Protein 3HPE (pdb70)

Foldseek 3Di:
DKWFWDLVFKWKKKWWDALNPDIQMKTQSDKGWIWDADQVVTDTDWIKMKGQLLSICSPDVVVSVVCCDPLFQVCVVPRMKMWTFPDDDDQWGWIWTAGSRDTDIFIKGKDKHDQDADVPPRFTKMKIKIKDKDFSVVNPGRPVDDCSGINRIMMIMIITIITD/DKWAWDLVFKWKKKWWDALNPDIQMWTQSAKGWTWDFDQPVTDTDWTKMKGFLLSICSPDCVVSVCCCDPLFQVCVVVRMKMWIFDDDDPQKGWTWIAGSRDIDIWIKGKDKNDQDADPPPRFTKIKMKIKGKDQSVVNPGNPVDDCSRINRIMMIMIITIITD

Solvent-accessible surface area: 15791 Å² total; per-residue (Å²): 134,90,8,95,23,35,96,52,36,8,9,18,8,24,30,19,91,31,20,115,68,5,17,19,17,2,4,14,75,52,18,86,36,116,1,22,2,38,16,90,112,80,48,8,103,35,12,67,20,83,23,38,2,142,17,11,33,2,70,40,161,168,52,11,53,62,26,56,51,80,84,11,24,13,35,127,127,64,80,85,1,20,21,67,30,100,114,52,62,145,14,87,0,42,2,58,21,38,15,34,51,47,77,78,114,23,70,9,96,16,104,16,48,10,76,31,112,12,51,140,78,137,112,74,2,0,0,0,16,2,74,14,124,16,48,10,59,82,3,12,6,2,142,120,42,61,71,32,25,29,4,36,92,17,78,31,4,22,9,6,0,0,24,76,126,91,9,88,24,39,91,48,32,11,11,16,5,22,30,19,92,26,20,114,71,2,22,18,18,3,4,17,72,44,23,86,33,138,5,30,3,38,25,96,121,77,46,8,98,52,13,62,22,92,25,29,3,136,20,11,30,3,84,25,155,183,48,15,62,67,26,61,62,74,76,13,25,15,32,140,128,68,82,85,1,19,19,72,30,94,114,60,74,150,21,72,0,46,3,61,23,43,15,39,50,42,70,82,110,14,70,8,94,16,100,12,44,12,78,32,113,8,42,138,84,136,106,76,2,1,0,0,10,0,76,18,115,12,46,11,66,82,2,18,7,1,151,117,42,62,77,33,23,30,3,19,107,16,80,29,8,22,9,8,0,0,29,74

Structure (mmCIF, N/CA/C/O backbone):
data_3HPE
#
_entry.id   3HPE
#
_cell.length_a   30.936
_cell.length_b   61.312
_cell.length_c   88.316
_cell.angle_alpha   90.00
_cell.angle_beta   92.88
_cell.angle_gamma   90.00
#
_symmetry.space_group_name_H-M   'P 1 21 1'
#
loop_
_entity.id
_entity.type
_entity.pdbx_description
1 polymer 'Conserved hypothetical secreted protein'
2 non-polymer (13Z)-docos-13-enamide
3 water water
#
loop_
_atom_site.group_PDB
_atom_site.id
_atom_site.type_symbol
_atom_site.label_atom_id
_atom_site.label_alt_id
_atom_site.label_comp_id
_atom_site.label_asym_id
_atom_site.label_entity_id
_atom_site.label_seq_id
_atom_site.pdbx_PDB_ins_code
_atom_site.Cartn_x
_atom_site.Cartn_y
_atom_site.Cartn_z
_atom_site.occupancy
_atom_site.B_iso_or_equiv
_atom_site.auth_seq_id
_atom_site.auth_comp_id
_atom_site.auth_asym_id
_atom_site.auth_atom_id
_atom_site.pdbx_PDB_model_num
ATOM 1 N N . LYS A 1 1 ? 3.553 -29.147 27.280 1.00 5.87 18 LYS A N 1
ATOM 2 C CA . LYS A 1 1 ? 3.433 -28.551 28.661 1.00 6.69 18 LYS A CA 1
ATOM 3 C C . LYS A 1 1 ? 4.441 -29.245 29.576 1.00 6.33 18 LYS A C 1
ATOM 4 O O . LYS A 1 1 ? 4.375 -30.466 29.665 1.00 7.23 18 LYS A O 1
ATOM 10 N N . PRO A 1 2 ? 5.391 -28.510 30.237 1.00 5.01 19 PRO A N 1
ATOM 11 C CA . PRO A 1 2 ? 5.823 -27.129 30.533 1.00 4.00 19 PRO A CA 1
ATOM 12 C C . PRO A 1 2 ? 6.861 -26.484 29.562 1.00 3.51 19 PRO A C 1
ATOM 13 O O . PRO A 1 2 ? 7.482 -27.184 28.747 1.00 2.00 19 PRO A O 1
ATOM 17 N N . TYR A 1 3 ? 7.062 -25.171 29.722 1.00 2.09 20 TYR A N 1
ATOM 18 C CA . TYR A 1 3 ? 7.844 -24.340 28.816 1.00 2.68 20 TYR A CA 1
ATOM 19 C C . TYR A 1 3 ? 8.864 -23.463 29.510 1.00 3.94 20 TYR A C 1
ATOM 20 O O . TYR A 1 3 ? 8.607 -22.929 30.585 1.00 6.34 20 TYR A O 1
ATOM 29 N N . THR A 1 4 ? 9.991 -23.232 28.861 1.00 3.58 21 THR A N 1
ATOM 30 C CA . THR A 1 4 ? 11.014 -22.363 29.436 1.00 3.72 21 THR A CA 1
ATOM 31 C C . THR A 1 4 ? 11.214 -21.135 28.552 1.00 2.31 21 THR A C 1
ATOM 32 O O . THR A 1 4 ? 11.385 -21.243 27.331 1.00 2.00 21 THR A O 1
ATOM 36 N N . ILE A 1 5 ? 11.190 -19.980 29.199 1.00 2.10 22 ILE A N 1
ATOM 37 C CA . ILE A 1 5 ? 11.200 -18.695 28.531 1.00 2.32 22 ILE A CA 1
ATOM 38 C C . ILE A 1 5 ? 12.611 -18.494 27.918 1.00 2.96 22 ILE A C 1
ATOM 39 O O . ILE A 1 5 ? 13.598 -18.597 28.619 1.00 2.46 22 ILE A O 1
ATOM 44 N N . ASP A 1 6 ? 12.702 -18.286 26.611 1.00 2.44 23 ASP A N 1
ATOM 45 C CA . ASP A 1 6 ? 13.989 -17.872 25.989 1.00 3.39 23 ASP A CA 1
ATOM 46 C C . ASP A 1 6 ? 14.265 -16.378 26.310 1.00 3.28 23 ASP A C 1
ATOM 47 O O . ASP A 1 6 ? 13.546 -15.487 25.826 1.00 4.08 23 ASP A O 1
ATOM 52 N N . LYS A 1 7 ? 15.253 -16.092 27.142 1.00 3.64 24 LYS A N 1
ATOM 53 C CA . LYS A 1 7 ? 15.451 -14.709 27.607 1.00 5.37 24 LYS A CA 1
ATOM 54 C C . LYS A 1 7 ? 16.053 -13.764 26.554 1.00 5.27 24 LYS A C 1
ATOM 55 O O . LYS A 1 7 ? 15.932 -12.563 26.680 1.00 7.54 24 LYS A O 1
ATOM 61 N N . ALA A 1 8 ? 16.659 -14.288 25.512 1.00 3.88 25 ALA A N 1
ATOM 62 C CA . ALA A 1 8 ? 17.250 -13.404 24.518 1.00 3.58 25 ALA A CA 1
ATOM 63 C C . ALA A 1 8 ? 16.159 -12.850 23.586 1.00 2.66 25 ALA A C 1
ATOM 64 O O . ALA A 1 8 ? 16.354 -11.851 22.896 1.00 2.42 25 ALA A O 1
ATOM 66 N N . ASN A 1 9 ? 15.002 -13.493 23.600 1.00 2.00 26 ASN A N 1
ATOM 67 C CA . ASN A 1 9 ? 13.954 -13.137 22.692 1.00 2.02 26 ASN A CA 1
ATOM 68 C C . ASN A 1 9 ? 12.656 -12.783 23.399 1.00 2.32 26 ASN A C 1
ATOM 69 O O . ASN A 1 9 ? 11.639 -12.665 22.755 1.00 3.77 26 ASN A O 1
ATOM 74 N N . SER A 1 10 ? 12.710 -12.614 24.717 1.00 2.00 27 SER A N 1
ATOM 75 C CA . SER A 1 10 ? 11.526 -12.353 25.530 1.00 2.00 27 SER A CA 1
ATOM 76 C C . SER A 1 10 ? 11.622 -11.030 26.263 1.00 2.00 27 SER A C 1
ATOM 77 O O . SER A 1 10 ? 12.725 -10.612 26.634 1.00 2.00 27 SER A O 1
ATOM 80 N N . SER A 1 11 ? 10.487 -10.347 26.461 1.00 2.00 28 SER A N 1
ATOM 81 C CA . SER A 1 11 ? 10.568 -9.003 27.034 1.00 2.00 28 SER A CA 1
ATOM 82 C C . SER A 1 11 ? 9.410 -8.562 27.918 1.00 2.00 28 SER A C 1
ATOM 83 O O . SER A 1 11 ? 8.303 -9.030 27.743 1.00 2.00 28 SER A O 1
ATOM 86 N N . VAL A 1 12 ? 9.691 -7.689 28.884 1.00 2.00 29 VAL A N 1
ATOM 87 C CA . VAL A 1 12 ? 8.695 -7.170 29.851 1.00 2.00 29 VAL A CA 1
ATOM 88 C C . VAL A 1 12 ? 8.754 -5.647 29.747 1.00 2.00 29 VAL A C 1
ATOM 89 O O . VAL A 1 12 ? 9.753 -5.037 30.150 1.00 2.00 29 VAL A O 1
ATOM 93 N N . TRP A 1 13 ? 7.715 -5.035 29.160 1.00 2.00 30 TRP A N 1
ATOM 94 C CA . TRP A 1 13 ? 7.710 -3.616 28.884 1.00 2.00 30 TRP A CA 1
ATOM 95 C C . TRP A 1 13 ? 6.666 -2.899 29.713 1.00 2.00 30 TRP A C 1
ATOM 96 O O . TRP A 1 13 ? 5.616 -3.470 30.041 1.00 2.00 30 TRP A O 1
ATOM 107 N N . PHE A 1 14 ? 6.916 -1.620 29.959 1.00 2.00 31 PHE A N 1
ATOM 108 C CA . PHE A 1 14 ? 5.885 -0.703 30.409 1.00 2.00 31 PHE A CA 1
ATOM 109 C C . PHE A 1 14 ? 5.886 0.518 29.540 1.00 2.00 31 PHE A C 1
ATOM 110 O O . PHE A 1 14 ? 6.895 0.867 28.910 1.00 2.00 31 PHE A O 1
ATOM 118 N N . GLU A 1 15 ? 4.754 1.208 29.549 1.00 2.00 32 GLU A N 1
ATOM 119 C CA . GLU A 1 15 ? 4.670 2.523 28.909 1.00 2.23 32 GLU A CA 1
ATOM 120 C C . GLU A 1 15 ? 3.846 3.474 29.769 1.00 2.00 32 GLU A C 1
ATOM 121 O O . GLU A 1 15 ? 2.741 3.117 30.215 1.00 2.00 32 GLU A O 1
ATOM 127 N N . VAL A 1 16 ? 4.379 4.670 30.011 1.00 2.00 33 VAL A N 1
ATOM 128 C CA . VAL A 1 16 ? 3.678 5.626 30.841 1.00 2.00 33 VAL A CA 1
ATOM 129 C C . VAL A 1 16 ? 3.721 7.045 30.254 1.00 2.00 33 VAL A C 1
ATOM 130 O O . VAL A 1 16 ? 4.726 7.441 29.665 1.00 2.00 33 VAL A O 1
ATOM 134 N N . LYS A 1 17 ? 2.620 7.788 30.358 1.00 2.00 34 LYS A N 1
ATOM 135 C CA . LYS A 1 17 ? 2.639 9.159 29.841 1.00 2.00 34 LYS A CA 1
ATOM 136 C C . LYS A 1 17 ? 3.642 10.043 30.569 1.00 2.00 34 LYS A C 1
ATOM 137 O O . LYS A 1 17 ? 3.687 10.072 31.809 1.00 2.00 34 LYS A O 1
ATOM 143 N N . HIS A 1 18 ? 4.425 10.785 29.779 1.00 2.00 35 HIS A N 1
ATOM 144 C CA . HIS A 1 18 ? 5.290 11.818 30.340 1.00 2.00 35 HIS A CA 1
ATOM 145 C C . HIS A 1 18 ? 4.761 13.162 29.817 1.00 2.00 35 HIS A C 1
ATOM 146 O O . HIS A 1 18 ? 4.635 13.367 28.598 1.00 2.00 35 HIS A O 1
ATOM 153 N N . PHE A 1 19 ? 4.400 14.029 30.762 1.00 2.00 36 PHE A N 1
ATOM 154 C CA . PHE A 1 19 ? 3.803 15.352 30.512 1.00 2.00 36 PHE A CA 1
ATOM 155 C C . PHE A 1 19 ? 2.541 15.224 29.697 1.00 2.00 36 PHE A C 1
ATOM 156 O O . PHE A 1 19 ? 2.304 16.037 28.824 1.00 2.00 36 PHE A O 1
ATOM 164 N N . LYS A 1 20 ? 1.763 14.170 29.985 1.00 2.01 37 LYS A N 1
ATOM 165 C CA . LYS A 1 20 ? 0.444 13.868 29.374 1.00 2.23 37 LYS A CA 1
ATOM 166 C C . LYS A 1 20 ? 0.503 13.302 27.983 1.00 2.89 37 LYS A C 1
ATOM 167 O O . LYS A 1 20 ? -0.342 12.497 27.639 1.00 4.15 37 LYS A O 1
ATOM 173 N N . PHE A 1 21 ? 1.479 13.712 27.165 1.00 3.88 38 PHE A N 1
ATOM 174 C CA . PHE A 1 21 ? 1.377 13.434 25.726 1.00 4.48 38 PHE A CA 1
ATOM 175 C C . PHE A 1 21 ? 2.487 12.560 25.114 1.00 5.36 38 PHE A C 1
ATOM 176 O O . PHE A 1 21 ? 2.283 11.947 24.063 1.00 5.56 38 PHE A O 1
ATOM 184 N N . ASN A 1 22 ? 3.650 12.509 25.765 1.00 5.80 39 ASN A N 1
ATOM 185 C CA . ASN A 1 22 ? 4.717 11.643 25.315 1.00 6.18 39 ASN A CA 1
ATOM 186 C C . ASN A 1 22 ? 4.730 10.332 26.088 1.00 6.16 39 ASN A C 1
ATOM 187 O O . ASN A 1 22 ? 4.533 10.321 27.299 1.00 7.04 39 ASN A O 1
ATOM 192 N N . GLU A 1 23 ? 4.898 9.223 25.371 1.00 6.11 40 GLU A N 1
ATOM 193 C CA . GLU A 1 23 ? 4.868 7.902 25.993 1.00 6.89 40 GLU A CA 1
ATOM 194 C C . GLU A 1 23 ? 6.294 7.524 26.267 1.00 5.86 40 GLU A C 1
ATOM 195 O O . GLU A 1 23 ? 7.098 7.447 25.336 1.00 6.68 40 GLU A O 1
ATOM 201 N N . THR A 1 24 ? 6.604 7.353 27.547 1.00 4.74 41 THR A N 1
ATOM 202 C CA . THR A 1 24 ? 7.908 6.936 27.987 1.00 4.25 41 THR A CA 1
ATOM 203 C C . THR A 1 24 ? 7.876 5.435 28.176 1.00 3.60 41 THR A C 1
ATOM 204 O O . THR A 1 24 ? 7.005 4.916 28.865 1.00 2.86 41 THR A O 1
ATOM 208 N N . ARG A 1 25 ? 8.819 4.738 27.546 1.00 2.99 42 ARG A N 1
ATOM 209 C CA . ARG A 1 25 ? 8.858 3.289 27.588 1.00 3.20 42 ARG A CA 1
ATOM 210 C C . ARG A 1 25 ? 10.072 2.740 28.288 1.00 3.00 42 ARG A C 1
ATOM 211 O O . ARG A 1 25 ? 11.154 3.319 28.249 1.00 3.14 42 ARG A O 1
ATOM 219 N N . GLY A 1 26 ? 9.911 1.595 28.925 1.00 2.93 43 GLY A N 1
ATOM 220 C CA . GLY A 1 26 ? 11.088 0.932 29.457 1.00 3.09 43 GLY A CA 1
ATOM 221 C C . GLY A 1 26 ? 10.891 -0.543 29.609 1.00 2.81 43 GLY A C 1
ATOM 222 O O . GLY A 1 26 ? 9.835 -1.075 29.286 1.00 4.09 43 GLY A O 1
ATOM 223 N N . VAL A 1 27 ? 11.914 -1.217 30.086 1.00 2.98 44 VAL A N 1
ATOM 224 C CA . VAL A 1 27 ? 11.839 -2.641 30.320 1.00 2.55 44 VAL A CA 1
ATOM 225 C C . VAL A 1 27 ? 12.386 -2.943 31.703 1.00 3.56 44 VAL A C 1
ATOM 226 O O . VAL A 1 27 ? 13.047 -2.106 32.359 1.00 2.00 44 VAL A O 1
ATOM 230 N N . PHE A 1 28 ? 12.093 -4.155 32.143 1.00 4.06 45 PHE A N 1
ATOM 231 C CA . PHE A 1 28 ? 12.904 -4.777 33.183 1.00 4.07 45 PHE A CA 1
ATOM 232 C C . PHE A 1 28 ? 13.795 -5.782 32.476 1.00 3.89 45 PHE A C 1
ATOM 233 O O . PHE A 1 28 ? 13.314 -6.722 31.827 1.00 2.94 45 PHE A O 1
ATOM 241 N N . ASP A 1 29 ? 15.101 -5.545 32.550 1.00 3.83 46 ASP A N 1
ATOM 242 C CA . ASP A 1 29 ? 16.055 -6.378 31.836 1.00 4.67 46 ASP A CA 1
ATOM 243 C C . ASP A 1 29 ? 16.127 -7.779 32.466 1.00 3.86 46 ASP A C 1
ATOM 244 O O . ASP A 1 29 ? 16.547 -8.759 31.817 1.00 3.35 46 ASP A O 1
ATOM 249 N N . SER A 1 30 ? 15.761 -7.876 33.732 1.00 2.30 47 SER A N 1
ATOM 250 C CA . SER A 1 30 ? 16.001 -9.137 34.398 1.00 3.82 47 SER A CA 1
ATOM 251 C C . SER A 1 30 ? 14.684 -9.639 35.017 1.00 3.98 47 SER A C 1
ATOM 252 O O . SER A 1 30 ? 14.084 -8.976 35.871 1.00 4.47 47 SER A O 1
ATOM 255 N N . PHE A 1 31 ? 14.163 -10.738 34.461 1.00 3.07 48 PHE A N 1
ATOM 256 C CA . PHE A 1 31 ? 12.912 -11.336 34.917 1.00 3.20 48 PHE A CA 1
ATOM 257 C C . PHE A 1 31 ? 13.013 -12.855 34.775 1.00 3.09 48 PHE A C 1
ATOM 258 O O . PHE A 1 31 ? 13.976 -13.391 34.122 1.00 2.44 48 PHE A O 1
ATOM 266 N N . ASP A 1 32 ? 12.085 -13.550 35.442 1.00 2.00 49 ASP A N 1
ATOM 267 C CA . ASP A 1 32 ? 12.004 -15.021 35.405 1.00 2.00 49 ASP A CA 1
ATOM 268 C C . ASP A 1 32 ? 10.518 -15.392 35.370 1.00 2.44 49 ASP A C 1
ATOM 269 O O . ASP A 1 32 ? 9.681 -14.570 35.783 1.00 2.00 49 ASP A O 1
ATOM 274 N N . GLY A 1 33 ? 10.222 -16.622 34.945 1.00 2.00 50 GLY A N 1
ATOM 275 C CA . GLY A 1 33 ? 8.823 -17.099 34.869 1.00 3.30 50 GLY A CA 1
ATOM 276 C C . GLY A 1 33 ? 8.677 -18.618 34.713 1.00 3.86 50 GLY A C 1
ATOM 277 O O . GLY A 1 33 ? 9.628 -19.347 34.322 1.00 3.60 50 GLY A O 1
ATOM 278 N N . LYS A 1 34 ? 7.459 -19.081 35.003 1.00 4.38 51 LYS A N 1
ATOM 279 C CA . LYS A 1 34 ? 7.053 -20.472 34.816 1.00 4.32 51 LYS A CA 1
ATOM 280 C C . LYS A 1 34 ? 5.824 -20.505 33.903 1.00 4.20 51 LYS A C 1
ATOM 281 O O . LYS A 1 34 ? 4.839 -19.764 34.118 1.00 3.63 51 LYS A O 1
ATOM 287 N N . ILE A 1 35 ? 5.868 -21.359 32.889 1.00 2.36 52 ILE A N 1
ATOM 288 C CA . ILE A 1 35 ? 4.747 -21.507 31.970 1.00 2.00 52 ILE A CA 1
ATOM 289 C C . ILE A 1 35 ? 4.471 -23.012 31.744 1.00 2.00 52 ILE A C 1
ATOM 290 O O . ILE A 1 35 ? 5.406 -23.794 31.482 1.00 2.00 52 ILE A O 1
ATOM 295 N N . ASP A 1 36 ? 3.193 -23.379 31.854 1.00 2.00 53 ASP A N 1
ATOM 296 C CA . ASP A 1 36 ? 2.696 -24.700 31.474 1.00 2.36 53 ASP A CA 1
ATOM 297 C C . ASP A 1 36 ? 1.459 -24.498 30.631 1.00 2.61 53 ASP A C 1
ATOM 298 O O . ASP A 1 36 ? 0.545 -23.782 31.047 1.00 2.60 53 ASP A O 1
ATOM 303 N N . ALA A 1 37 ? 1.429 -25.083 29.439 1.00 2.56 54 ALA A N 1
ATOM 304 C CA . ALA A 1 37 ? 0.336 -24.789 28.529 1.00 2.83 54 ALA A CA 1
ATOM 305 C C . ALA A 1 37 ? 0.139 -25.918 27.569 1.00 3.15 54 ALA A C 1
ATOM 306 O O . ALA A 1 37 ? 1.036 -26.726 27.349 1.00 2.02 54 ALA A O 1
ATOM 308 N N . ASP A 1 38 ? -1.072 -25.986 27.031 1.00 3.77 55 ASP A N 1
ATOM 309 C CA . ASP A 1 38 ? -1.400 -26.952 26.023 1.00 4.70 55 ASP A CA 1
ATOM 310 C C . ASP A 1 38 ? -1.380 -26.166 24.727 1.00 5.27 55 ASP A C 1
ATOM 311 O O . ASP A 1 38 ? -2.289 -25.319 24.507 1.00 4.73 55 ASP A O 1
ATOM 316 N N . PRO A 1 39 ? -0.360 -26.430 23.866 1.00 5.66 56 PRO A N 1
ATOM 317 C CA . PRO A 1 39 ? -0.185 -25.702 22.589 1.00 6.14 56 PRO A CA 1
ATOM 318 C C . PRO A 1 39 ? -1.376 -25.910 21.645 1.00 6.47 56 PRO A C 1
ATOM 319 O O . PRO A 1 39 ? -1.733 -25.019 20.879 1.00 7.10 56 PRO A O 1
ATOM 323 N N . ASN A 1 40 ? -1.963 -27.087 21.677 1.00 6.51 57 ASN A N 1
ATOM 324 C CA . ASN A 1 40 ? -3.221 -27.331 20.991 1.00 7.10 57 ASN A CA 1
ATOM 325 C C . ASN A 1 40 ? -4.309 -26.938 21.975 1.00 6.96 57 ASN A C 1
ATOM 326 O O . ASN A 1 40 ? -4.200 -27.220 23.170 1.00 7.57 57 ASN A O 1
ATOM 331 N N . THR A 1 41 ? -5.353 -26.268 21.516 1.00 6.49 58 THR A N 1
ATOM 332 C CA . THR A 1 41 ? -6.363 -25.689 22.444 1.00 6.42 58 THR A CA 1
ATOM 333 C C . THR A 1 41 ? -5.889 -24.385 23.101 1.00 6.74 58 THR A C 1
ATOM 334 O O . THR A 1 41 ? -6.713 -23.610 23.572 1.00 7.57 58 THR A O 1
ATOM 338 N N . LYS A 1 42 ? -4.579 -24.141 23.138 1.00 6.16 59 LYS A N 1
ATOM 339 C CA . LYS A 1 42 ? -4.029 -22.887 23.681 1.00 6.04 59 LYS A CA 1
ATOM 340 C C . LYS A 1 42 ? -4.454 -22.518 25.135 1.00 5.80 59 LYS A C 1
ATOM 341 O O . LYS A 1 42 ? -4.599 -21.334 25.490 1.00 5.35 59 LYS A O 1
ATOM 347 N N . ALA A 1 43 ? -4.614 -23.525 25.990 1.00 5.15 60 ALA A N 1
ATOM 348 C CA . ALA A 1 43 ? -4.932 -23.242 27.391 1.00 5.35 60 ALA A CA 1
ATOM 349 C C . ALA A 1 43 ? -3.662 -23.069 28.235 1.00 5.34 60 ALA A C 1
ATOM 350 O O . ALA A 1 43 ? -2.740 -23.885 28.162 1.00 4.74 60 ALA A O 1
ATOM 352 N N . LEU A 1 44 ? -3.605 -21.966 28.981 1.00 4.90 61 LEU A N 1
ATOM 353 C CA . LEU A 1 44 ? -2.559 -21.728 29.977 1.00 5.36 61 LEU A CA 1
ATOM 354 C C . LEU A 1 44 ? -2.973 -22.365 31.306 1.00 5.11 61 LEU A C 1
ATOM 355 O O . LEU A 1 44 ? -4.069 -22.083 31.827 1.00 4.15 61 LEU A O 1
ATOM 360 N N . ASN A 1 45 ? -2.089 -23.200 31.847 1.00 4.99 62 ASN A N 1
ATOM 361 C CA . ASN A 1 45 ? -2.313 -23.870 33.119 1.00 5.58 62 ASN A CA 1
ATOM 362 C C . ASN A 1 45 ? -1.529 -23.226 34.252 1.00 4.67 62 ASN A C 1
ATOM 363 O O . ASN A 1 45 ? -2.065 -23.044 35.330 1.00 4.10 62 ASN A O 1
ATOM 368 N N . VAL A 1 46 ? -0.257 -22.921 34.010 1.00 4.00 63 VAL A N 1
ATOM 369 C CA . VAL A 1 46 ? 0.599 -22.225 34.979 1.00 3.14 63 VAL A CA 1
ATOM 370 C C . VAL A 1 46 ? 1.232 -20.989 34.333 1.00 2.95 63 VAL A C 1
ATOM 371 O O . VAL A 1 46 ? 1.754 -21.041 33.199 1.00 2.00 63 VAL A O 1
ATOM 375 N N . PHE A 1 47 ? 1.176 -19.872 35.046 1.00 2.00 64 PHE A N 1
ATOM 376 C CA . PHE A 1 47 ? 1.807 -18.656 34.569 1.00 2.00 64 PHE A CA 1
ATOM 377 C C . PHE A 1 47 ? 2.081 -17.797 35.788 1.00 2.62 64 PHE A C 1
ATOM 378 O O . PHE A 1 47 ? 1.142 -17.267 36.400 1.00 2.00 64 PHE A O 1
ATOM 386 N N . GLU A 1 48 ? 3.372 -17.707 36.138 1.00 2.44 65 GLU A N 1
ATOM 387 C CA . GLU A 1 48 ? 3.880 -16.846 37.232 1.00 3.37 65 GLU A CA 1
ATOM 388 C C . GLU A 1 48 ? 5.169 -16.261 36.776 1.00 3.06 65 GLU A C 1
ATOM 389 O O . GLU A 1 48 ? 5.813 -16.841 35.907 1.00 3.29 65 GLU A O 1
ATOM 395 N N . GLY A 1 49 ? 5.560 -15.142 37.373 1.00 3.14 66 GLY A N 1
ATOM 396 C CA . GLY A 1 49 ? 6.833 -14.527 37.043 1.00 2.00 66 GLY A CA 1
ATOM 397 C C . GLY A 1 49 ? 7.252 -13.540 38.100 1.00 3.02 66 GLY A C 1
ATOM 398 O O . GLY A 1 49 ? 6.456 -13.144 38.968 1.00 2.00 66 GLY A O 1
ATOM 399 N N . LYS A 1 50 ? 8.522 -13.126 37.985 1.00 2.91 67 LYS A N 1
ATOM 400 C CA . LYS A 1 50 ? 9.158 -12.190 38.913 1.00 4.57 67 LYS A CA 1
ATOM 401 C C . LYS A 1 50 ? 9.972 -11.172 38.122 1.00 3.84 67 LYS A C 1
ATOM 402 O O . LYS A 1 50 ? 10.572 -11.522 37.130 1.00 4.21 67 LYS A O 1
ATOM 408 N N . ILE A 1 51 ? 9.961 -9.905 38.504 1.00 3.61 68 ILE A N 1
ATOM 409 C CA . ILE A 1 51 ? 10.915 -8.991 37.881 1.00 3.26 68 ILE A CA 1
ATOM 410 C C . ILE A 1 51 ? 11.886 -8.550 38.931 1.00 2.86 68 ILE A C 1
ATOM 411 O O . ILE A 1 51 ? 11.503 -8.370 40.111 1.00 2.00 68 ILE A O 1
ATOM 416 N N . ASP A 1 52 ? 13.124 -8.313 38.503 1.00 2.27 69 ASP A N 1
ATOM 417 C CA . ASP A 1 52 ? 14.115 -7.726 39.413 1.00 3.52 69 ASP A CA 1
ATOM 418 C C . ASP A 1 52 ? 14.143 -6.238 39.188 1.00 3.00 69 ASP A C 1
ATOM 419 O O . ASP A 1 52 ? 14.536 -5.772 38.130 1.00 2.00 69 ASP A O 1
ATOM 424 N N . ILE A 1 53 ? 13.691 -5.506 40.203 1.00 4.75 70 ILE A N 1
ATOM 425 C CA . ILE A 1 53 ? 13.297 -4.099 40.044 1.00 5.95 70 ILE A CA 1
ATOM 426 C C . ILE A 1 53 ? 14.509 -3.256 39.697 1.00 6.94 70 ILE A C 1
ATOM 427 O O . ILE A 1 53 ? 14.369 -2.228 39.061 1.00 7.55 70 ILE A O 1
ATOM 432 N N . LYS A 1 54 ? 15.695 -3.722 40.105 1.00 7.04 71 LYS A N 1
ATOM 433 C CA . LYS A 1 54 ? 16.939 -2.963 39.940 1.00 6.75 71 LYS A CA 1
ATOM 434 C C . LYS A 1 54 ? 17.367 -2.993 38.483 1.00 6.63 71 LYS A C 1
ATOM 435 O O . LYS A 1 54 ? 18.277 -2.239 38.083 1.00 6.30 71 LYS A O 1
ATOM 441 N N . SER A 1 55 ? 16.700 -3.843 37.690 1.00 5.54 72 SER A N 1
ATOM 442 C CA . SER A 1 55 ? 17.017 -3.984 36.258 1.00 5.19 72 SER A CA 1
ATOM 443 C C . SER A 1 55 ? 16.108 -3.129 35.350 1.00 5.74 72 SER A C 1
ATOM 444 O O . SER A 1 55 ? 16.157 -3.225 34.119 1.00 4.38 72 SER A O 1
ATOM 447 N N . ILE A 1 56 ? 15.247 -2.315 35.971 1.00 6.56 73 ILE A N 1
ATOM 448 C CA . ILE A 1 56 ? 14.430 -1.338 35.246 1.00 7.23 73 ILE A CA 1
ATOM 449 C C . ILE A 1 56 ? 15.294 -0.549 34.200 1.00 8.65 73 ILE A C 1
ATOM 450 O O . ILE A 1 56 ? 16.469 -0.183 34.486 1.00 6.63 73 ILE A O 1
ATOM 455 N N . ASN A 1 57 ? 14.773 -0.321 32.992 1.00 9.10 74 ASN A N 1
ATOM 456 C CA . ASN A 1 57 ? 15.632 0.357 31.975 1.00 10.19 74 ASN A CA 1
ATOM 457 C C . ASN A 1 57 ? 15.266 1.773 31.416 1.00 10.30 74 ASN A C 1
ATOM 458 O O . ASN A 1 57 ? 15.901 2.717 31.767 1.00 12.13 74 ASN A O 1
ATOM 463 N N . THR A 1 58 ? 14.333 2.001 30.531 1.00 10.96 75 THR A N 1
ATOM 464 C CA . THR A 1 58 ? 14.181 3.473 30.190 1.00 10.53 75 THR A CA 1
ATOM 465 C C . THR A 1 58 ? 15.347 4.232 29.463 1.00 10.62 75 THR A C 1
ATOM 466 O O . THR A 1 58 ? 15.129 5.307 28.862 1.00 9.64 75 THR A O 1
ATOM 470 N N . ARG A 1 59 ? 16.575 3.712 29.535 1.00 10.61 76 ARG A N 1
ATOM 471 C CA . ARG A 1 59 ? 17.734 4.280 28.784 1.00 10.15 76 ARG A CA 1
ATOM 472 C C . ARG A 1 59 ? 18.120 5.712 29.180 1.00 10.05 76 ARG A C 1
ATOM 473 O O . ARG A 1 59 ? 18.231 6.613 28.339 1.00 10.11 76 ARG A O 1
ATOM 481 N N . ASN A 1 60 ? 18.361 5.897 30.465 1.00 9.74 77 ASN A N 1
ATOM 482 C CA . ASN A 1 60 ? 18.684 7.188 31.033 1.00 9.44 77 ASN A CA 1
ATOM 483 C C . ASN A 1 60 ? 18.979 6.911 32.478 1.00 9.33 77 ASN A C 1
ATOM 484 O O . ASN A 1 60 ? 18.087 6.501 33.239 1.00 9.47 77 ASN A O 1
ATOM 489 N N . LYS A 1 61 ? 20.238 7.116 32.852 1.00 9.42 78 LYS A N 1
ATOM 490 C CA . LYS A 1 61 ? 20.681 6.842 34.200 1.00 9.44 78 LYS A CA 1
ATOM 491 C C . LYS A 1 61 ? 19.922 7.704 35.217 1.00 10.05 78 LYS A C 1
ATOM 492 O O . LYS A 1 61 ? 19.375 7.162 36.197 1.00 10.42 78 LYS A O 1
ATOM 498 N N . LYS A 1 62 ? 19.850 9.015 34.985 1.00 9.04 79 LYS A N 1
ATOM 499 C CA . LYS A 1 62 ? 19.210 9.89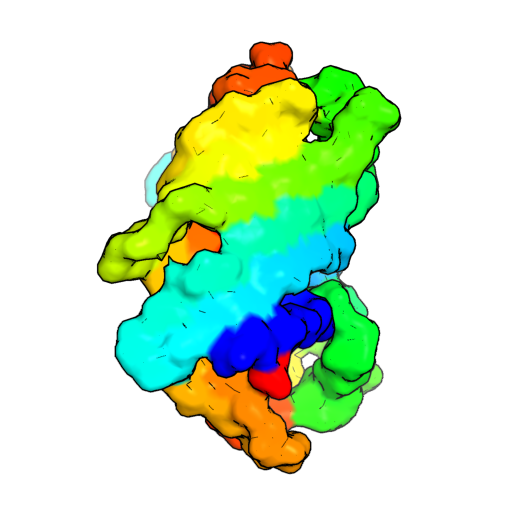2 35.961 1.00 9.75 79 LYS A CA 1
ATOM 500 C C . LYS A 1 62 ? 17.822 9.397 36.327 1.00 9.31 79 LYS A C 1
ATOM 501 O O . LYS A 1 62 ? 17.521 9.171 37.510 1.00 9.27 79 LYS A O 1
ATOM 507 N N . ARG A 1 63 ? 16.987 9.202 35.310 1.00 8.79 80 ARG A N 1
ATOM 508 C CA . ARG A 1 63 ? 15.631 8.767 35.537 1.00 8.32 80 ARG A CA 1
ATOM 509 C C . ARG A 1 63 ? 15.609 7.409 36.254 1.00 8.30 80 ARG A C 1
ATOM 510 O O . ARG A 1 63 ? 14.855 7.203 37.195 1.00 8.45 80 ARG A O 1
ATOM 518 N N . ASP A 1 64 ? 16.460 6.489 35.839 1.00 8.79 81 ASP A N 1
ATOM 519 C CA . ASP A 1 64 ? 16.349 5.118 36.329 1.00 9.62 81 ASP A CA 1
ATOM 520 C C . ASP A 1 64 ? 16.766 4.990 37.790 1.00 9.18 81 ASP A C 1
ATOM 521 O O . ASP A 1 64 ? 16.124 4.263 38.547 1.00 9.85 81 ASP A O 1
ATOM 526 N N . ASP A 1 65 ? 17.812 5.728 38.164 1.00 8.41 82 ASP A N 1
ATOM 527 C CA . ASP A 1 65 ? 18.258 5.861 39.546 1.00 8.14 82 ASP A CA 1
ATOM 528 C C . ASP A 1 65 ? 17.148 6.442 40.424 1.00 8.07 82 ASP A C 1
ATOM 529 O O . ASP A 1 65 ? 16.882 5.951 41.522 1.00 8.37 82 ASP A O 1
ATOM 534 N N . HIS A 1 66 ? 16.566 7.548 39.975 1.00 7.56 83 HIS A N 1
ATOM 535 C CA . HIS A 1 66 ? 15.417 8.156 40.639 1.00 7.42 83 HIS A CA 1
ATOM 536 C C . HIS A 1 66 ? 14.221 7.145 40.741 1.00 6.60 83 HIS A C 1
ATOM 537 O O . HIS A 1 66 ? 13.451 7.185 41.694 1.00 6.39 83 HIS A O 1
ATOM 544 N N . LEU A 1 67 ? 14.079 6.228 39.781 1.00 5.76 84 LEU A N 1
ATOM 545 C CA . LEU A 1 67 ? 13.007 5.201 39.854 1.00 4.85 84 LEU A CA 1
ATOM 546 C C . LEU A 1 67 ? 13.218 4.127 40.934 1.00 5.39 84 LEU A C 1
ATOM 547 O O . LEU A 1 67 ? 12.242 3.644 41.523 1.00 5.17 84 LEU A O 1
ATOM 552 N N . LYS A 1 68 ? 14.487 3.809 41.252 1.00 5.49 85 LYS A N 1
ATOM 553 C CA . LYS A 1 68 ? 14.820 2.800 42.285 1.00 5.47 85 LYS A CA 1
ATOM 554 C C . LYS A 1 68 ? 14.787 3.368 43.699 1.00 5.67 85 LYS A C 1
ATOM 555 O O . LYS A 1 68 ? 14.704 2.639 44.700 1.00 5.68 85 LYS A O 1
ATOM 561 N N . THR A 1 69 ? 14.823 4.684 43.762 1.00 5.44 86 THR A N 1
ATOM 562 C CA . THR A 1 69 ? 14.644 5.461 44.978 1.00 6.43 86 THR A CA 1
ATOM 563 C C . THR A 1 69 ? 13.298 5.203 45.731 1.00 6.36 86 THR A C 1
ATOM 564 O O . THR A 1 69 ? 12.332 4.692 45.146 1.00 5.62 86 THR A O 1
ATOM 568 N N . ALA A 1 70 ? 13.252 5.564 47.015 1.00 6.44 87 ALA A N 1
ATOM 569 C CA . ALA A 1 70 ? 12.005 5.615 47.839 1.00 7.13 87 ALA A CA 1
ATOM 570 C C . ALA A 1 70 ? 10.856 6.466 47.262 1.00 7.26 87 ALA A C 1
ATOM 571 O O . ALA A 1 70 ? 9.703 6.268 47.622 1.00 7.51 87 ALA A O 1
ATOM 573 N N . GLU A 1 71 ? 11.182 7.415 46.381 1.00 7.53 88 GLU A N 1
ATOM 574 C CA . GLU A 1 71 ? 10.196 8.234 45.661 1.00 7.43 88 GLU A CA 1
ATOM 575 C C . GLU A 1 71 ? 9.348 7.422 44.660 1.00 7.00 88 GLU A C 1
ATOM 576 O O . GLU A 1 71 ? 8.240 7.818 44.326 1.00 5.15 88 GLU A O 1
ATOM 582 N N . PHE A 1 72 ? 9.906 6.333 44.126 1.00 6.43 89 PHE A N 1
ATOM 583 C CA . PHE A 1 72 ? 9.145 5.473 43.255 1.00 6.84 89 PHE A CA 1
ATOM 584 C C . PHE A 1 72 ? 9.129 4.038 43.796 1.00 7.57 89 PHE A C 1
ATOM 585 O O . PHE A 1 72 ? 8.343 3.718 44.705 1.00 7.56 89 PHE A O 1
ATOM 593 N N . PHE A 1 73 ? 10.002 3.188 43.260 1.00 7.67 90 PHE A N 1
ATOM 594 C CA . PHE A 1 73 ? 9.989 1.769 43.597 1.00 7.25 90 PHE A CA 1
ATOM 595 C C . PHE A 1 73 ? 10.504 1.342 44.975 1.00 7.57 90 PHE A C 1
ATOM 596 O O . PHE A 1 73 ? 10.025 0.340 45.484 1.00 8.25 90 PHE A O 1
ATOM 604 N N . ASP A 1 74 ? 11.490 2.059 45.529 1.00 7.74 91 ASP A N 1
ATOM 605 C CA . ASP A 1 74 ? 12.210 1.717 46.786 1.00 8.97 91 ASP A CA 1
ATOM 606 C C . ASP A 1 74 ? 12.922 0.372 46.685 1.00 9.33 91 ASP A C 1
ATOM 607 O O . ASP A 1 74 ? 12.691 -0.524 47.498 1.00 8.93 91 ASP A O 1
ATOM 612 N N . VAL A 1 75 ? 13.795 0.237 45.691 1.00 9.87 92 VAL A N 1
ATOM 613 C CA . VAL A 1 75 ? 14.412 -1.051 45.415 1.00 10.50 92 VAL A CA 1
ATOM 614 C C . VAL A 1 75 ? 15.013 -1.742 46.650 1.00 11.17 92 VAL A C 1
ATOM 615 O O . VAL A 1 75 ? 14.862 -2.957 46.784 1.00 12.04 92 VAL A O 1
ATOM 619 N N . VAL A 1 76 ? 15.620 -0.986 47.561 1.00 11.74 93 VAL A N 1
ATOM 620 C CA . VAL A 1 76 ? 16.142 -1.560 48.820 1.00 12.27 93 VAL A CA 1
ATOM 621 C C . VAL A 1 76 ? 15.116 -2.338 49.648 1.00 12.09 93 VAL A C 1
ATOM 622 O O . VAL A 1 76 ? 15.427 -3.419 50.160 1.00 12.57 93 VAL A O 1
ATOM 626 N N . LYS A 1 77 ? 13.922 -1.772 49.802 1.00 11.30 94 LYS A N 1
ATOM 627 C CA . LYS A 1 77 ? 12.882 -2.364 50.622 1.00 11.20 94 LYS A CA 1
ATOM 628 C C . LYS A 1 77 ? 12.080 -3.414 49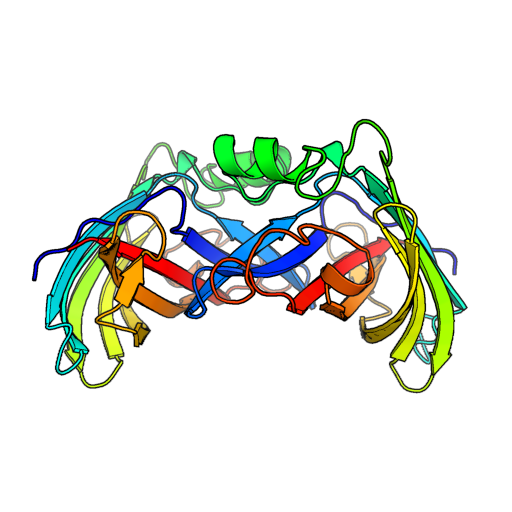.849 1.00 10.22 94 LYS A C 1
ATOM 629 O O . LYS A 1 77 ? 11.630 -4.407 50.427 1.00 10.42 94 LYS A O 1
ATOM 635 N N . TYR A 1 78 ? 11.942 -3.213 48.537 1.00 8.34 95 TYR A N 1
ATOM 636 C CA . TYR A 1 78 ? 11.235 -4.137 47.673 1.00 7.15 95 TYR A CA 1
ATOM 637 C C . TYR A 1 78 ? 12.061 -4.467 46.418 1.00 5.91 95 TYR A C 1
ATOM 638 O O . TYR A 1 78 ? 11.923 -3.794 45.401 1.00 3.90 95 TYR A O 1
ATOM 647 N N . PRO A 1 79 ? 12.957 -5.486 46.511 1.00 5.21 96 PRO A N 1
ATOM 648 C CA . PRO A 1 79 ? 13.810 -5.789 45.347 1.00 5.32 96 PRO A CA 1
ATOM 649 C C . PRO A 1 79 ? 13.051 -6.413 44.175 1.00 5.01 96 PRO A C 1
ATOM 650 O O . PRO A 1 79 ? 13.522 -6.338 43.056 1.00 5.08 96 PRO A O 1
ATOM 654 N N . LYS A 1 80 ? 11.861 -6.977 44.423 1.00 5.34 97 LYS A N 1
ATOM 655 C CA . LYS A 1 80 ? 11.161 -7.762 43.424 1.00 5.39 97 LYS A CA 1
ATOM 656 C C . LYS A 1 80 ? 9.719 -7.282 43.129 1.00 6.24 97 LYS A C 1
ATOM 657 O O . LYS A 1 80 ? 9.069 -6.672 43.992 1.00 6.74 97 LYS A O 1
ATOM 663 N N . GLY A 1 81 ? 9.271 -7.552 41.905 1.00 6.20 98 GLY A N 1
ATOM 664 C CA . GLY A 1 81 ? 7.866 -7.594 41.533 1.00 7.10 98 GLY A CA 1
ATOM 665 C C . GLY A 1 81 ? 7.492 -9.020 41.180 1.00 7.16 98 GLY A C 1
ATOM 666 O O . GLY A 1 81 ? 8.334 -9.786 40.669 1.00 5.80 98 GLY A O 1
ATOM 667 N N . SER A 1 82 ? 6.214 -9.355 41.390 1.00 7.87 99 SER A N 1
ATOM 668 C CA . SER A 1 82 ? 5.710 -10.695 41.068 1.00 7.79 99 SER A CA 1
ATOM 669 C C . SER A 1 82 ? 4.302 -10.721 40.522 1.00 7.72 99 SER A C 1
ATOM 670 O O . SER A 1 82 ? 3.495 -9.813 40.788 1.00 7.23 99 SER A O 1
ATOM 673 N N . PHE A 1 83 ? 4.045 -11.725 39.676 1.00 6.36 100 PHE A N 1
ATOM 674 C CA . PHE A 1 83 ? 2.716 -11.985 39.149 1.00 6.28 100 PHE A CA 1
ATOM 675 C C . PHE A 1 83 ? 2.401 -13.471 39.157 1.00 5.27 100 PHE A C 1
ATOM 676 O O . PHE A 1 83 ? 3.190 -14.273 38.628 1.00 5.48 100 PHE A O 1
ATOM 684 N N . LYS A 1 84 ? 1.275 -13.850 39.774 1.00 3.79 101 LYS A N 1
ATOM 685 C CA . LYS A 1 84 ? 0.822 -15.236 39.700 1.00 3.85 101 LYS A CA 1
ATOM 686 C C . LYS A 1 84 ? -0.579 -15.318 39.082 1.00 3.00 101 LYS A C 1
ATOM 687 O O . LYS A 1 84 ? -1.539 -14.729 39.603 1.00 2.00 101 LYS A O 1
ATOM 693 N N . MET A 1 85 ? -0.692 -16.080 37.994 1.00 2.00 102 MET A N 1
ATOM 694 C CA . MET A 1 85 ? -1.997 -16.343 37.386 1.00 2.00 102 MET A CA 1
ATOM 695 C C . MET A 1 85 ? -2.830 -17.244 38.268 1.00 2.00 102 MET A C 1
ATOM 696 O O . MET A 1 85 ? -2.430 -18.346 38.676 1.00 2.00 102 MET A O 1
ATOM 701 N N . THR A 1 86 ? -4.028 -16.765 38.520 1.00 2.00 103 THR A N 1
ATOM 702 C CA . THR A 1 86 ? -4.885 -17.409 39.443 1.00 2.42 103 THR A CA 1
ATOM 703 C C . THR A 1 86 ? -6.070 -18.063 38.688 1.00 2.17 103 THR A C 1
ATOM 704 O O . THR A 1 86 ? -6.743 -18.926 39.221 1.00 2.23 103 THR A O 1
ATOM 708 N N . LYS A 1 87 ? -6.256 -17.683 37.414 1.00 2.53 104 LYS A N 1
ATOM 709 C CA . LYS A 1 87 ? -7.374 -18.121 36.540 1.00 2.00 104 LYS A CA 1
ATOM 710 C C . LYS A 1 87 ? -7.093 -17.733 35.046 1.00 2.00 104 LYS A C 1
ATOM 711 O O . LYS A 1 87 ? -6.647 -16.599 34.740 1.00 2.00 104 LYS A O 1
ATOM 717 N N . TYR A 1 88 ? -7.302 -18.687 34.142 1.00 2.00 105 TYR A N 1
ATOM 718 C CA . TYR A 1 88 ? -7.283 -18.443 32.725 1.00 2.00 105 TYR A CA 1
ATOM 719 C C . TYR A 1 88 ? -8.660 -18.713 32.092 1.00 2.00 105 TYR A C 1
ATOM 720 O O . TYR A 1 88 ? -9.243 -19.773 32.317 1.00 2.00 105 TYR A O 1
ATOM 729 N N . GLU A 1 89 ? -9.121 -17.803 31.251 1.00 2.00 106 GLU A N 1
ATOM 730 C CA . GLU A 1 89 ? -10.363 -18.053 30.504 1.00 4.02 106 GLU A CA 1
ATOM 731 C C . GLU A 1 89 ? -10.384 -17.239 29.244 1.00 3.65 106 GLU A C 1
ATOM 732 O O . GLU A 1 89 ? -10.433 -15.994 29.284 1.00 4.35 106 GLU A O 1
ATOM 738 N N . ASP A 1 90 ? -10.314 -17.955 28.124 1.00 2.85 107 ASP A N 1
ATOM 739 C CA . ASP A 1 90 ? -10.489 -17.364 26.803 1.00 2.45 107 ASP A CA 1
ATOM 740 C C . ASP A 1 90 ? -9.676 -16.087 26.651 1.00 2.00 107 ASP A C 1
ATOM 741 O O . ASP A 1 90 ? -10.224 -15.057 26.331 1.00 2.00 107 ASP A O 1
ATOM 746 N N . GLY A 1 91 ? -8.361 -16.142 26.881 1.00 2.00 108 GLY A N 1
ATOM 747 C CA . GLY A 1 91 ? -7.554 -14.968 26.603 1.00 2.00 108 GLY A CA 1
ATOM 748 C C . GLY A 1 91 ? -7.381 -14.081 27.820 1.00 2.02 108 GLY A C 1
ATOM 749 O O . GLY A 1 91 ? -6.577 -13.183 27.796 1.00 3.32 108 GLY A O 1
ATOM 750 N N . LYS A 1 92 ? -8.093 -14.344 28.909 1.00 2.00 109 LYS A N 1
ATOM 751 C CA . LYS A 1 92 ? -7.947 -13.505 30.088 1.00 2.00 109 LYS A CA 1
ATOM 752 C C . LYS A 1 92 ? -7.065 -14.190 31.123 1.00 2.00 109 LYS A C 1
ATOM 753 O O . LYS A 1 92 ? -7.341 -15.299 31.558 1.00 2.00 109 LYS A O 1
ATOM 759 N N . ILE A 1 93 ? -5.981 -13.531 31.480 1.00 2.00 110 ILE A N 1
ATOM 760 C CA . ILE A 1 93 ? -5.124 -14.034 32.509 1.00 2.00 110 ILE A CA 1
ATOM 761 C C . ILE A 1 93 ? -5.411 -13.207 33.755 1.00 2.00 110 ILE A C 1
ATOM 762 O O . ILE A 1 93 ? -4.944 -12.071 33.862 1.00 2.00 110 ILE A O 1
ATOM 767 N N . HIS A 1 94 ? -6.186 -13.777 34.672 1.00 2.00 111 HIS A N 1
ATOM 768 C CA . HIS A 1 94 ? -6.471 -13.146 35.972 1.00 2.00 111 HIS A CA 1
ATOM 769 C C . HIS A 1 94 ? -5.395 -13.580 36.931 1.00 2.00 111 HIS A C 1
ATOM 770 O O . HIS A 1 94 ? -5.010 -14.778 36.960 1.00 2.09 111 HIS A O 1
ATOM 777 N N . GLY A 1 95 ? -4.904 -12.633 37.723 1.00 2.00 112 GLY A N 1
ATOM 778 C CA . GLY A 1 95 ? -3.773 -12.925 38.612 1.00 2.00 112 GLY A CA 1
ATOM 779 C C . GLY A 1 95 ? -3.497 -11.843 39.632 1.00 2.00 112 GLY A C 1
ATOM 780 O O . GLY A 1 95 ? -4.072 -10.735 39.565 1.00 2.00 112 GLY A O 1
ATOM 781 N N . ASP A 1 96 ? -2.598 -12.147 40.574 1.00 2.30 113 ASP A N 1
ATOM 782 C CA . ASP A 1 96 ? -2.263 -11.243 41.652 1.00 2.00 113 ASP A CA 1
ATOM 783 C C . ASP A 1 96 ? -0.993 -10.654 41.275 1.00 2.00 113 ASP A C 1
ATOM 784 O O . ASP A 1 96 ? -0.005 -11.392 41.096 1.00 2.97 113 ASP A O 1
ATOM 789 N N . LEU A 1 97 ? -0.982 -9.331 41.124 1.00 2.00 114 LEU A N 1
ATOM 790 C CA . LEU A 1 97 ? 0.276 -8.603 40.876 1.00 2.00 114 LEU A CA 1
ATOM 791 C C . LEU A 1 97 ? 0.829 -7.913 42.139 1.00 2.00 114 LEU A C 1
ATOM 792 O O . LEU A 1 97 ? 0.084 -7.264 42.878 1.00 2.00 114 LEU A O 1
ATOM 797 N N . THR A 1 98 ? 2.144 -8.022 42.401 1.00 2.00 115 THR A N 1
ATOM 798 C CA . THR A 1 98 ? 2.673 -7.480 43.621 1.00 2.00 115 THR A CA 1
ATOM 799 C C . THR A 1 98 ? 3.892 -6.579 43.287 1.00 2.00 115 THR A C 1
ATOM 800 O O . THR A 1 98 ? 4.801 -7.010 42.589 1.00 2.00 115 THR A O 1
ATOM 804 N N . LEU A 1 99 ? 3.870 -5.343 43.796 1.00 2.00 116 LEU A N 1
ATOM 805 C CA . LEU A 1 99 ? 4.782 -4.285 43.345 1.00 2.00 116 LEU A CA 1
ATOM 806 C C . LEU A 1 99 ? 4.862 -3.385 44.562 1.00 2.00 116 LEU A C 1
ATOM 807 O O . LEU A 1 99 ? 3.833 -3.086 45.200 1.00 2.06 116 LEU A O 1
ATOM 812 N N . HIS A 1 100 ? 6.066 -2.957 44.916 1.00 2.00 117 HIS A N 1
ATOM 813 C CA . HIS A 1 100 ? 6.179 -2.028 46.027 1.00 2.00 117 HIS A CA 1
ATOM 814 C C . HIS A 1 100 ? 5.505 -2.528 47.300 1.00 2.00 117 HIS A C 1
ATOM 815 O O . HIS A 1 100 ? 5.006 -1.745 48.071 1.00 2.00 117 HIS A O 1
ATOM 822 N N . GLY A 1 101 ? 5.522 -3.839 47.524 1.00 2.00 118 GLY A N 1
ATOM 823 C CA . GLY A 1 101 ? 4.967 -4.421 48.753 1.00 2.00 118 GLY A CA 1
ATOM 824 C C . GLY A 1 101 ? 3.446 -4.544 48.791 1.00 2.00 118 GLY A C 1
ATOM 825 O O . GLY A 1 101 ? 2.901 -5.018 49.785 1.00 2.00 118 GLY A O 1
ATOM 826 N N . VAL A 1 102 ? 2.774 -4.143 47.718 1.00 2.00 119 VAL A N 1
ATOM 827 C CA . VAL A 1 102 ? 1.276 -4.207 47.622 1.00 2.00 119 VAL A CA 1
ATOM 828 C C . VAL A 1 102 ? 0.888 -5.256 46.551 1.00 2.00 119 VAL A C 1
ATOM 829 O O . VAL A 1 102 ? 1.512 -5.288 45.499 1.00 2.00 119 VAL A O 1
ATOM 833 N N . THR A 1 103 ? -0.150 -6.052 46.793 1.00 2.00 120 THR A N 1
ATOM 834 C CA . THR A 1 103 ? -0.688 -7.079 45.850 1.00 2.00 120 THR A CA 1
ATOM 835 C C . THR A 1 103 ? -2.162 -6.709 45.532 1.00 2.00 120 THR A C 1
ATOM 836 O O . THR A 1 103 ? -2.914 -6.373 46.487 1.00 2.00 120 THR A O 1
ATOM 840 N N . LYS A 1 104 ? -2.540 -6.709 44.240 1.00 2.00 121 LYS A N 1
ATOM 841 C CA . LYS A 1 104 ? -3.889 -6.335 43.764 1.00 2.00 121 LYS A CA 1
ATOM 842 C C . LYS A 1 104 ? -4.275 -7.333 42.741 1.00 2.00 121 LYS A C 1
ATOM 843 O O . LYS A 1 104 ? -3.420 -7.763 41.951 1.00 2.00 121 LYS A O 1
ATOM 849 N N . PRO A 1 105 ? -5.565 -7.692 42.689 1.00 2.00 122 PRO A N 1
ATOM 850 C CA . PRO A 1 105 ? -5.913 -8.554 41.566 1.00 2.00 122 PRO A CA 1
ATOM 851 C C . PRO A 1 105 ? -5.898 -7.724 40.285 1.00 2.00 122 PRO A C 1
ATOM 852 O O . PRO A 1 105 ? -6.256 -6.538 40.314 1.00 2.00 122 PRO A O 1
ATOM 856 N N . VAL A 1 106 ? -5.444 -8.324 39.186 1.00 2.00 123 VAL A N 1
ATOM 857 C CA . VAL A 1 106 ? -5.494 -7.659 37.900 1.00 2.00 123 VAL A CA 1
ATOM 858 C C . VAL A 1 106 ? -5.761 -8.689 36.831 1.00 2.00 123 VAL A C 1
ATOM 859 O O . VAL A 1 106 ? -5.629 -9.890 37.087 1.00 2.00 123 VAL A O 1
ATOM 863 N N . VAL A 1 107 ? -6.079 -8.200 35.631 1.00 2.00 124 VAL A N 1
ATOM 864 C CA . VAL A 1 107 ? -6.349 -9.036 34.481 1.00 2.00 124 VAL A CA 1
ATOM 865 C C . VAL A 1 107 ? -5.474 -8.553 33.319 1.00 2.00 124 VAL A C 1
ATOM 866 O O . VAL A 1 107 ? -5.561 -7.386 32.910 1.00 2.08 124 VAL A O 1
ATOM 870 N N . LEU A 1 108 ? -4.653 -9.440 32.781 1.00 2.00 125 LEU A N 1
ATOM 871 C CA . LEU A 1 108 ? -3.995 -9.205 31.493 1.00 2.04 125 LEU A CA 1
ATOM 872 C C . LEU A 1 108 ? -4.678 -9.913 30.325 1.00 2.96 125 LEU A C 1
ATOM 873 O O . LEU A 1 108 ? -5.120 -11.067 30.441 1.00 3.70 125 LEU A O 1
ATOM 878 N N . GLU A 1 109 ? -4.784 -9.208 29.208 1.00 2.85 126 GLU A N 1
ATOM 879 C CA . GLU A 1 109 ? -5.386 -9.724 27.986 1.00 4.07 126 GLU A CA 1
ATOM 880 C C . GLU A 1 109 ? -4.244 -10.422 27.255 1.00 3.97 126 GLU A C 1
ATOM 881 O O . GLU A 1 109 ? -3.139 -9.876 27.134 1.00 4.34 126 GLU A O 1
ATOM 887 N N . ALA A 1 110 ? -4.445 -11.676 26.863 1.00 2.97 127 ALA A N 1
ATOM 888 C CA . ALA A 1 110 ? -3.355 -12.444 26.317 1.00 2.00 127 ALA A CA 1
ATOM 889 C C . ALA A 1 110 ? -3.662 -13.095 24.978 1.00 2.77 127 ALA A C 1
ATOM 890 O O . ALA A 1 110 ? -4.851 -13.261 24.570 1.00 2.00 127 ALA A O 1
ATOM 892 N N . LYS A 1 111 ? -2.580 -13.455 24.306 1.00 2.08 128 LYS A N 1
ATOM 893 C CA . LYS A 1 111 ? -2.623 -14.086 23.000 1.00 4.21 128 LYS A CA 1
ATOM 894 C C . LYS A 1 111 ? -1.493 -15.111 22.913 1.00 5.02 128 LYS A C 1
ATOM 895 O O . LYS A 1 111 ? -0.335 -14.760 23.154 1.00 5.74 128 LYS A O 1
ATOM 901 N N . ILE A 1 112 ? -1.832 -16.352 22.545 1.00 5.82 129 ILE A N 1
ATOM 902 C CA . ILE A 1 112 ? -0.885 -17.464 22.416 1.00 4.40 129 ILE A CA 1
ATOM 903 C C . ILE A 1 112 ? -0.846 -17.902 20.941 1.00 5.22 129 ILE A C 1
ATOM 904 O O . ILE A 1 112 ? -1.898 -18.075 20.311 1.00 5.09 129 ILE A O 1
ATOM 909 N N . GLN A 1 113 ? 0.353 -18.061 20.382 1.00 4.78 130 GLN A N 1
ATOM 910 C CA . GLN A 1 113 ? 0.531 -18.696 19.075 1.00 6.86 130 GLN A CA 1
ATOM 911 C C . GLN A 1 113 ? 1.404 -19.883 19.335 1.00 6.37 130 GLN A C 1
ATOM 912 O O . GLN A 1 113 ? 2.450 -19.724 19.931 1.00 6.66 130 GLN A O 1
ATOM 918 N N . ALA A 1 114 ? 1.000 -21.050 18.835 1.00 6.36 131 ALA A N 1
ATOM 919 C CA . ALA A 1 114 ? 1.525 -22.383 19.230 1.00 5.80 131 ALA A CA 1
ATOM 920 C C . ALA A 1 114 ? 0.698 -23.40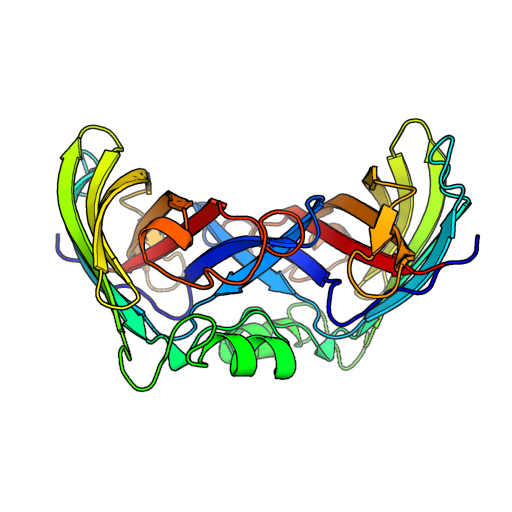9 18.465 1.00 6.22 131 ALA A C 1
ATOM 921 O O . ALA A 1 114 ? -0.436 -23.094 18.068 1.00 5.33 131 ALA A O 1
ATOM 923 N N . PRO A 1 115 ? 1.272 -24.603 18.148 1.00 6.52 132 PRO A N 1
ATOM 924 C CA . PRO A 1 115 ? 2.703 -24.939 18.262 1.00 6.64 132 PRO A CA 1
ATOM 925 C C . PRO A 1 115 ? 3.522 -24.262 17.144 1.00 6.44 132 PRO A C 1
ATOM 926 O O . PRO A 1 115 ? 3.084 -24.199 16.009 1.00 5.67 132 PRO A O 1
ATOM 930 N N . LEU A 1 116 ? 4.696 -23.748 17.478 1.00 6.59 133 LEU A N 1
ATOM 931 C CA . LEU A 1 116 ? 5.572 -23.174 16.456 1.00 6.47 133 LEU A CA 1
ATOM 932 C C . LEU A 1 116 ? 6.887 -23.925 16.437 1.00 5.76 133 LEU A C 1
ATOM 933 O O . LEU A 1 116 ? 7.257 -24.543 17.420 1.00 6.10 133 LEU A O 1
ATOM 938 N N . GLN A 1 117 ? 7.589 -23.862 15.317 1.00 5.04 134 GLN A N 1
ATOM 939 C CA . GLN A 1 117 ? 8.908 -24.502 15.168 1.00 4.37 134 GLN A CA 1
ATOM 940 C C . GLN A 1 117 ? 9.985 -23.477 14.823 1.00 3.18 134 GLN A C 1
ATOM 941 O O . GLN A 1 117 ? 9.854 -22.741 13.875 1.00 2.00 134 GLN A O 1
ATOM 947 N N . ASN A 1 118 ? 11.056 -23.459 15.599 1.00 3.81 135 ASN A N 1
ATOM 948 C CA . ASN A 1 118 ? 12.163 -22.558 15.356 1.00 3.79 135 ASN A CA 1
ATOM 949 C C . ASN A 1 118 ? 12.811 -23.023 14.035 1.00 4.78 135 ASN A C 1
ATOM 950 O O . ASN A 1 118 ? 13.250 -24.154 13.936 1.00 4.07 135 ASN A O 1
ATOM 955 N N . PRO A 1 119 ? 12.804 -22.158 13.006 1.00 5.17 136 PRO A N 1
ATOM 956 C CA . PRO A 1 119 ? 13.249 -22.611 11.700 1.00 6.38 136 PRO A CA 1
ATOM 957 C C . PRO A 1 119 ? 14.727 -22.943 11.636 1.00 6.88 136 PRO A C 1
ATOM 958 O O . PRO A 1 119 ? 15.148 -23.501 10.658 1.00 7.75 136 PRO A O 1
ATOM 962 N N . MET A 1 120 ? 15.491 -22.611 12.675 1.00 8.17 137 MET A N 1
ATOM 963 C CA . MET A 1 120 ? 16.919 -22.973 12.757 1.00 8.71 137 MET A CA 1
ATOM 964 C C . MET A 1 120 ? 17.116 -24.334 13.411 1.00 8.20 137 MET A C 1
ATOM 965 O O . MET A 1 120 ? 17.438 -25.325 12.735 1.00 8.76 137 MET A O 1
ATOM 970 N N . ASN A 1 121 ? 16.909 -24.383 14.724 1.00 6.80 138 ASN A N 1
ATOM 971 C CA . ASN A 1 121 ? 17.246 -25.569 15.505 1.00 5.59 138 ASN A CA 1
ATOM 972 C C . ASN A 1 121 ? 16.144 -26.650 15.539 1.00 4.97 138 ASN A C 1
ATOM 973 O O . ASN A 1 121 ? 16.287 -27.651 16.226 1.00 4.36 138 ASN A O 1
ATOM 978 N N . LYS A 1 122 ? 15.069 -26.443 14.778 1.00 4.66 139 LYS A N 1
ATOM 979 C CA . LYS A 1 122 ? 13.888 -27.341 14.727 1.00 4.99 139 LYS A CA 1
ATOM 980 C C . LYS A 1 122 ? 13.088 -27.509 16.055 1.00 5.26 139 LYS A C 1
ATOM 981 O O . LYS A 1 122 ? 12.196 -28.353 16.141 1.00 5.74 139 LYS A O 1
ATOM 987 N N . LYS A 1 123 ? 13.394 -26.720 17.082 1.00 4.94 140 LYS A N 1
ATOM 988 C CA . LYS A 1 123 ? 12.740 -26.920 18.383 1.00 4.93 140 LYS A CA 1
ATOM 989 C C . LYS A 1 123 ? 11.378 -26.235 18.466 1.00 4.78 140 LYS A C 1
ATOM 990 O O . LYS A 1 123 ? 11.136 -25.188 17.831 1.00 3.70 140 LYS A O 1
ATOM 996 N N . GLU A 1 124 ? 10.478 -26.871 19.216 1.00 3.90 141 GLU A N 1
ATOM 997 C CA . GLU A 1 124 ? 9.111 -26.430 19.322 1.00 3.35 141 GLU A CA 1
ATOM 998 C C . GLU A 1 124 ? 9.068 -25.312 20.337 1.00 3.54 141 GLU A C 1
ATOM 999 O O . GLU A 1 124 ? 9.664 -25.437 21.439 1.00 4.34 141 GLU A O 1
ATOM 1005 N N . PHE A 1 125 ? 8.339 -24.252 19.988 1.00 2.00 142 PHE A N 1
ATOM 1006 C CA . PHE A 1 125 ? 8.114 -23.186 20.912 1.00 2.00 142 PHE A CA 1
ATOM 1007 C C . PHE A 1 125 ? 6.699 -22.632 20.807 1.00 2.00 142 PHE A C 1
ATOM 1008 O O . PHE A 1 125 ? 5.844 -23.184 20.086 1.00 2.00 142 PHE A O 1
ATOM 1016 N N . MET A 1 126 ? 6.468 -21.579 21.581 1.00 2.00 143 MET A N 1
ATOM 1017 C CA . MET A 1 126 ? 5.219 -20.838 21.605 1.00 2.00 143 MET A CA 1
ATOM 1018 C C . MET A 1 126 ? 5.572 -19.362 21.806 1.00 2.00 143 MET A C 1
ATOM 1019 O O . MET A 1 126 ? 6.612 -19.028 22.453 1.00 2.00 143 MET A O 1
ATOM 1024 N N . VAL A 1 127 ? 4.768 -18.474 21.203 1.00 2.00 144 VAL A N 1
ATOM 1025 C CA . VAL A 1 127 ? 4.830 -17.046 21.582 1.00 2.00 144 VAL A CA 1
ATOM 1026 C C . VAL A 1 127 ? 3.645 -16.765 22.505 1.00 2.00 144 VAL A C 1
ATOM 1027 O O . VAL A 1 127 ? 2.501 -17.090 22.169 1.00 2.00 144 VAL A O 1
ATOM 1031 N N . LEU A 1 128 ? 3.933 -16.180 23.667 1.00 2.00 145 LEU A N 1
ATOM 1032 C CA . LEU A 1 128 ? 2.918 -15.678 24.563 1.00 2.00 145 LEU A CA 1
ATOM 1033 C C . LEU A 1 128 ? 3.076 -14.165 24.678 1.00 2.00 145 LEU A C 1
ATOM 1034 O O . LEU A 1 128 ? 4.167 -13.663 25.016 1.00 2.00 145 LEU A O 1
ATOM 1039 N N . GLN A 1 129 ? 2.016 -13.425 24.359 1.00 2.00 146 GLN A N 1
ATOM 1040 C CA . GLN A 1 129 ? 2.005 -11.961 24.482 1.00 2.00 146 GLN A CA 1
ATOM 1041 C C . GLN A 1 129 ? 0.821 -11.544 25.339 1.00 2.00 146 GLN A C 1
ATOM 1042 O O . GLN A 1 129 ? -0.342 -12.023 25.143 1.00 2.00 146 GLN A O 1
ATOM 1048 N N . ALA A 1 130 ? 1.096 -10.648 26.269 1.00 2.00 147 ALA A N 1
ATOM 1049 C CA . ALA A 1 130 ? 0.035 -10.185 27.158 1.00 2.00 147 ALA A CA 1
ATOM 1050 C C . ALA A 1 130 ? 0.155 -8.710 27.438 1.00 2.00 147 ALA A C 1
ATOM 1051 O O . ALA A 1 130 ? 1.274 -8.156 27.431 1.00 2.00 147 ALA A O 1
ATOM 1053 N N . GLU A 1 131 ? -0.991 -8.088 27.704 1.00 2.00 148 GLU A N 1
ATOM 1054 C CA . GLU A 1 131 ? -1.113 -6.657 27.909 1.00 2.00 148 GLU A CA 1
ATOM 1055 C C . GLU A 1 131 ? -2.138 -6.376 28.991 1.00 2.00 148 GLU A C 1
ATOM 1056 O O . GLU A 1 131 ? -3.260 -6.927 28.973 1.00 2.00 148 GLU A O 1
ATOM 1062 N N . GLY A 1 132 ? -1.776 -5.462 29.876 1.00 2.00 149 GLY A N 1
ATOM 1063 C CA . GLY A 1 132 ? -2.660 -4.944 30.876 1.00 2.00 149 GLY A CA 1
ATOM 1064 C C . GLY A 1 132 ? -2.403 -3.475 31.120 1.00 2.00 149 GLY A C 1
ATOM 1065 O O . GLY A 1 132 ? -1.504 -2.871 30.504 1.00 2.00 149 GLY A O 1
ATOM 1066 N N . LYS A 1 133 ? -3.181 -2.909 32.031 1.00 2.00 150 LYS A N 1
ATOM 1067 C CA . LYS A 1 133 ? -2.936 -1.573 32.522 1.00 2.00 150 LYS A CA 1
ATOM 1068 C C . LYS A 1 133 ? -3.279 -1.520 33.998 1.00 2.00 150 LYS A C 1
ATOM 1069 O O . LYS A 1 133 ? -4.225 -2.199 34.456 1.00 2.00 150 LYS A O 1
ATOM 1075 N N . ILE A 1 134 ? -2.506 -0.742 34.752 1.00 2.00 151 ILE A N 1
ATOM 1076 C CA . ILE A 1 134 ? -2.649 -0.690 36.210 1.00 2.00 151 ILE A CA 1
ATOM 1077 C C . ILE A 1 134 ? -2.474 0.794 36.542 1.00 2.00 151 ILE A C 1
ATOM 1078 O O . ILE A 1 134 ? -1.967 1.549 35.708 1.00 2.00 151 ILE A O 1
ATOM 1083 N N . ASN A 1 135 ? -2.925 1.214 37.722 1.00 2.00 152 ASN A N 1
ATOM 1084 C CA . ASN A 1 135 ? -2.564 2.522 38.246 1.00 2.00 152 ASN A CA 1
ATOM 1085 C C . ASN A 1 135 ? -1.355 2.383 39.170 1.00 2.23 152 ASN A C 1
ATOM 1086 O O . ASN A 1 135 ? -1.454 1.707 40.173 1.00 2.00 152 ASN A O 1
ATOM 1091 N N . ARG A 1 136 ? -0.229 3.040 38.853 1.00 4.16 153 ARG A N 1
ATOM 1092 C CA . ARG A 1 136 ? 0.973 2.952 39.738 1.00 6.48 153 ARG A CA 1
ATOM 1093 C C . ARG A 1 136 ? 0.630 3.378 41.183 1.00 6.68 153 ARG A C 1
ATOM 1094 O O . ARG A 1 136 ? 1.150 2.812 42.120 1.00 6.99 153 ARG A O 1
ATOM 1102 N N . LYS A 1 137 ? -0.298 4.328 41.349 1.00 7.41 154 LYS A N 1
ATOM 1103 C CA . LYS A 1 137 ? -0.704 4.828 42.683 1.00 8.50 154 LYS A CA 1
ATOM 1104 C C . LYS A 1 137 ? -1.482 3.816 43.533 1.00 8.73 154 LYS A C 1
ATOM 1105 O O . LYS A 1 137 ? -1.450 3.881 44.756 1.00 8.21 154 LYS A O 1
ATOM 1111 N N . ASP A 1 138 ? -2.133 2.839 42.892 1.00 8.98 155 ASP A N 1
ATOM 1112 C CA . ASP A 1 138 ? -2.781 1.773 43.632 1.00 9.94 155 ASP A CA 1
ATOM 1113 C C . ASP A 1 138 ? -1.728 0.911 44.371 1.00 10.44 155 ASP A C 1
ATOM 1114 O O . ASP A 1 138 ? -2.016 0.263 45.391 1.00 9.62 155 ASP A O 1
ATOM 1119 N N . PHE A 1 139 ? -0.502 0.932 43.857 1.00 10.04 156 PHE A N 1
ATOM 1120 C CA . PHE A 1 139 ? 0.606 0.205 44.500 1.00 10.10 156 PHE A CA 1
ATOM 1121 C C . PHE A 1 139 ? 1.474 1.148 45.335 1.00 10.80 156 PHE A C 1
ATOM 1122 O O . PHE A 1 139 ? 2.523 0.741 45.836 1.00 11.45 156 PHE A O 1
ATOM 1130 N N . GLY A 1 140 ? 1.018 2.400 45.505 1.00 11.09 157 GLY A N 1
ATOM 1131 C CA . GLY A 1 140 ? 1.796 3.417 46.223 1.00 11.14 157 GLY A CA 1
ATOM 1132 C C . GLY A 1 140 ? 3.122 3.751 45.559 1.00 10.61 157 GLY A C 1
ATOM 1133 O O . GLY A 1 140 ? 4.083 4.125 46.231 1.00 11.80 157 GLY A O 1
ATOM 1134 N N . ILE A 1 141 ? 3.193 3.629 44.241 1.00 9.87 158 ILE A N 1
ATOM 1135 C CA . ILE A 1 141 ? 4.435 3.991 43.528 1.00 10.28 158 ILE A CA 1
ATOM 1136 C C . ILE A 1 141 ? 4.359 5.442 43.032 1.00 10.21 158 ILE A C 1
ATOM 1137 O O . ILE A 1 141 ? 3.603 5.738 42.103 1.00 10.54 158 ILE A O 1
ATOM 1142 N N . GLY A 1 142 ? 5.116 6.343 43.686 1.00 9.57 159 GLY A N 1
ATOM 1143 C CA . GLY A 1 142 ? 5.201 7.731 43.257 1.00 8.29 159 GLY A CA 1
ATOM 1144 C C . GLY A 1 142 ? 4.036 8.655 43.558 1.00 7.77 159 GLY A C 1
ATOM 1145 O O . GLY A 1 142 ? 3.699 9.479 42.725 1.00 6.96 159 GLY A O 1
ATOM 1146 N N . LYS A 1 143 ? 3.485 8.569 44.773 1.00 8.44 160 LYS A N 1
ATOM 1147 C CA . LYS A 1 143 ? 2.340 9.371 45.215 1.00 9.62 160 LYS A CA 1
ATOM 1148 C C . LYS A 1 143 ? 2.534 10.864 45.074 1.00 9.71 160 LYS A C 1
ATOM 1149 O O . LYS A 1 143 ? 1.554 11.621 44.991 1.00 10.19 160 LYS A O 1
ATOM 1155 N N . THR A 1 144 ? 3.785 11.292 45.082 1.00 9.55 161 THR A N 1
ATOM 1156 C CA . THR A 1 144 ? 4.114 12.711 45.144 1.00 10.03 161 THR A CA 1
ATOM 1157 C C . THR A 1 144 ? 4.184 13.287 43.714 1.00 10.15 161 THR A C 1
ATOM 1158 O O . THR A 1 144 ? 4.306 14.518 43.514 1.00 9.82 161 THR A O 1
ATOM 1162 N N . PHE A 1 145 ? 4.098 12.402 42.723 1.00 10.46 162 PHE A N 1
ATOM 1163 C CA . PHE A 1 145 ? 4.146 12.824 41.312 1.00 11.18 162 PHE A CA 1
ATOM 1164 C C . PHE A 1 145 ? 2.760 12.884 40.700 1.00 10.76 162 PHE A C 1
ATOM 1165 O O . PHE A 1 145 ? 2.057 11.869 40.652 1.00 10.32 162 PHE A O 1
ATOM 1173 N N . SER A 1 146 ? 2.360 14.074 40.273 1.00 9.94 163 SER A N 1
ATOM 1174 C CA . SER A 1 146 ? 1.043 14.275 39.661 1.00 10.17 163 SER A CA 1
ATOM 1175 C C . SER A 1 146 ? 0.928 13.639 38.283 1.00 10.50 163 SER A C 1
ATOM 1176 O O . SER A 1 146 ? 1.928 13.494 37.557 1.00 10.30 163 SER A O 1
ATOM 1179 N N . ASP A 1 147 ? -0.308 13.302 37.914 1.00 10.70 164 ASP A N 1
ATOM 1180 C CA . ASP A 1 147 ? -0.630 12.648 36.641 1.00 10.66 164 ASP A CA 1
ATOM 1181 C C . ASP A 1 147 ? -0.187 13.472 35.415 1.00 9.68 164 ASP A C 1
ATOM 1182 O O . ASP A 1 147 ? 0.029 12.902 34.350 1.00 9.03 164 ASP A O 1
ATOM 1187 N N . ALA A 1 148 ? -0.102 14.799 35.568 1.00 8.03 165 ALA A N 1
ATOM 1188 C CA . ALA A 1 148 ? 0.279 15.695 34.485 1.00 8.09 165 ALA A CA 1
ATOM 1189 C C . ALA A 1 148 ? 1.759 15.606 34.182 1.00 7.62 165 ALA A C 1
ATOM 1190 O O . ALA A 1 148 ? 2.195 16.063 33.142 1.00 7.65 165 ALA A O 1
ATOM 1192 N N . VAL A 1 149 ? 2.541 15.032 35.090 1.00 7.37 166 VAL A N 1
ATOM 1193 C CA . VAL A 1 149 ? 4.004 14.902 34.871 1.00 7.04 166 VAL A CA 1
ATOM 1194 C C . VAL A 1 149 ? 4.343 13.436 34.565 1.00 7.34 166 VAL A C 1
ATOM 1195 O O . VAL A 1 149 ? 4.963 13.139 33.570 1.00 7.42 166 VAL A O 1
ATOM 1199 N N . VAL A 1 150 ? 3.905 12.525 35.432 1.00 7.80 167 VAL A N 1
ATOM 1200 C CA . VAL A 1 150 ? 3.975 11.076 35.196 1.00 7.34 167 VAL A CA 1
ATOM 1201 C C . VAL A 1 150 ? 2.559 10.454 35.253 1.00 6.61 167 VAL A C 1
ATOM 1202 O O . VAL A 1 150 ? 1.910 10.455 36.314 1.00 6.53 167 VAL A O 1
ATOM 1206 N N . GLY A 1 151 ? 2.078 9.951 34.118 1.00 5.68 168 GLY A N 1
ATOM 1207 C CA . GLY A 1 151 ? 0.773 9.288 34.052 1.00 6.62 168 GLY A CA 1
ATOM 1208 C C . GLY A 1 151 ? 0.535 8.315 35.203 1.00 7.03 168 GLY A C 1
ATOM 1209 O O . GLY A 1 151 ? 1.420 7.559 35.555 1.00 4.82 168 GLY A O 1
ATOM 1210 N N . ASP A 1 152 ? -0.647 8.380 35.822 1.00 8.45 169 ASP A N 1
ATOM 1211 C CA . ASP A 1 152 ? -1.049 7.406 36.878 1.00 9.91 169 ASP A CA 1
ATOM 1212 C C . ASP A 1 152 ? -1.136 6.003 36.255 1.00 10.50 169 ASP A C 1
ATOM 1213 O O . ASP A 1 152 ? -0.820 4.978 36.883 1.00 10.89 169 ASP A O 1
ATOM 1218 N N . GLU A 1 153 ? -1.552 5.968 34.989 1.00 9.76 170 GLU A N 1
ATOM 1219 C CA . GLU A 1 153 ? -1.864 4.712 34.345 1.00 9.30 170 GLU A CA 1
ATOM 1220 C C . GLU A 1 153 ? -0.651 4.127 33.664 1.00 8.26 170 GLU A C 1
ATOM 1221 O O . GLU A 1 153 ? 0.096 4.819 32.973 1.00 8.78 170 GLU A O 1
ATOM 1227 N N . VAL A 1 154 ? -0.456 2.843 33.847 1.00 6.52 171 VAL A N 1
ATOM 1228 C CA . VAL A 1 154 ? 0.750 2.214 33.307 1.00 5.05 171 VAL A CA 1
ATOM 1229 C C . VAL A 1 154 ? 0.341 1.033 32.453 1.00 4.11 171 VAL A C 1
ATOM 1230 O O . VAL A 1 154 ? -0.290 0.098 32.968 1.00 3.41 171 VAL A O 1
ATOM 1234 N N . LYS A 1 155 ? 0.683 1.086 31.158 1.00 2.00 172 LYS A N 1
ATOM 1235 C CA . LYS A 1 155 ? 0.503 -0.058 30.282 1.00 2.00 172 LYS A CA 1
ATOM 1236 C C . LYS A 1 155 ? 1.670 -1.058 30.461 1.00 2.00 172 LYS A C 1
ATOM 1237 O O . LYS A 1 155 ? 2.831 -0.647 30.503 1.00 2.00 172 LYS A O 1
ATOM 1243 N N . ILE A 1 156 ? 1.320 -2.345 30.649 1.00 2.00 173 ILE A N 1
ATOM 1244 C CA . ILE A 1 156 ? 2.228 -3.496 30.795 1.00 2.00 173 ILE A CA 1
ATOM 1245 C C . ILE A 1 156 ? 2.044 -4.351 29.561 1.00 2.00 173 ILE A C 1
ATOM 1246 O O . ILE A 1 156 ? 0.862 -4.721 29.171 1.00 2.00 173 ILE A O 1
ATOM 1251 N N . GLU A 1 157 ? 3.155 -4.677 28.926 1.00 2.00 174 GLU A N 1
ATOM 1252 C CA . GLU A 1 157 ? 3.150 -5.646 27.858 1.00 2.00 174 GLU A CA 1
ATOM 1253 C C . GLU A 1 157 ? 4.262 -6.686 28.037 1.00 2.00 174 GLU A C 1
ATOM 1254 O O . GLU A 1 157 ? 5.413 -6.366 28.285 1.00 2.00 174 GLU A O 1
ATOM 1260 N N . LEU A 1 158 ? 3.868 -7.946 27.955 1.00 2.00 175 LEU A N 1
ATOM 1261 C CA . LEU A 1 158 ? 4.798 -9.050 28.055 1.00 2.00 175 LEU A CA 1
ATOM 1262 C C . LEU A 1 158 ? 4.863 -9.661 26.676 1.00 2.00 175 LEU A C 1
ATOM 1263 O O . LEU A 1 158 ? 3.820 -9.922 26.078 1.00 2.00 175 LEU A O 1
ATOM 1268 N N . LYS A 1 159 ? 6.072 -9.928 26.191 1.00 2.00 176 LYS A N 1
ATOM 1269 C CA . LYS A 1 159 ? 6.291 -10.574 24.891 1.00 2.00 176 LYS A CA 1
ATOM 1270 C C . LYS A 1 159 ? 7.265 -11.734 25.089 1.00 2.00 176 LYS A C 1
ATOM 1271 O O . LYS A 1 159 ? 8.474 -11.539 25.277 1.00 2.00 176 LYS A O 1
ATOM 1277 N N . LEU A 1 160 ? 6.726 -12.943 25.095 1.00 2.00 177 LEU A N 1
ATOM 1278 C CA . LEU A 1 160 ? 7.506 -14.100 25.495 1.00 2.00 177 LEU A CA 1
ATOM 1279 C C . LEU A 1 160 ? 7.630 -15.107 24.382 1.00 2.00 177 LEU A C 1
ATOM 1280 O O . LEU A 1 160 ? 6.708 -15.351 23.661 1.00 2.00 177 LEU A O 1
ATOM 1285 N N . GLU A 1 161 ? 8.838 -15.619 24.207 1.00 2.00 178 GLU A N 1
ATOM 1286 C CA . GLU A 1 161 ? 9.033 -16.786 23.378 1.00 2.00 178 GLU A CA 1
ATOM 1287 C C . GLU A 1 161 ? 9.474 -17.891 24.336 1.00 2.00 178 GLU A C 1
ATOM 1288 O O . GLU A 1 161 ? 10.474 -17.716 25.093 1.00 2.00 178 GLU A O 1
ATOM 1294 N N . ALA A 1 162 ? 8.751 -19.026 24.308 1.00 2.00 179 ALA A N 1
ATOM 1295 C CA . ALA A 1 162 ? 8.993 -20.059 25.330 1.00 2.00 179 ALA A CA 1
ATOM 1296 C C . ALA A 1 162 ? 9.182 -21.412 24.676 1.00 2.00 179 ALA A C 1
ATOM 1297 O O . ALA A 1 162 ? 8.369 -21.801 23.862 1.00 2.00 179 ALA A O 1
ATOM 1299 N N . TYR A 1 163 ? 10.261 -22.129 25.018 1.00 2.00 180 TYR A N 1
ATOM 1300 C CA . TYR A 1 163 ? 10.489 -23.477 24.440 1.00 2.00 180 TYR A CA 1
ATOM 1301 C C . TYR A 1 163 ? 9.950 -24.659 25.263 1.00 2.10 180 TYR A C 1
ATOM 1302 O O . TYR A 1 163 ? 10.167 -24.728 26.479 1.00 2.00 180 TYR A O 1
ATOM 1311 N N . ALA A 1 164 ? 9.214 -25.568 24.607 1.00 2.00 181 ALA A N 1
ATOM 1312 C CA . ALA A 1 164 ? 8.734 -26.754 25.280 1.00 2.75 181 ALA A CA 1
ATOM 1313 C C . ALA A 1 164 ? 9.946 -27.427 25.931 1.00 3.41 181 ALA A C 1
ATOM 1314 O O . ALA A 1 164 ? 10.859 -27.750 25.181 1.00 3.32 181 ALA A O 1
ATOM 1317 N N . LYS B 1 1 ? 9.273 28.853 16.389 1.00 14.34 18 LYS B N 1
ATOM 1318 C CA . LYS B 1 1 ? 10.202 28.056 15.528 1.00 14.50 18 LYS B CA 1
ATOM 1319 C C . LYS B 1 1 ? 11.543 28.798 15.461 1.00 13.75 18 LYS B C 1
ATOM 1320 O O . LYS B 1 1 ? 11.543 30.017 15.335 1.00 15.24 18 LYS B O 1
ATOM 1326 N N . PRO B 1 2 ? 12.686 28.098 15.634 1.00 12.72 19 PRO B N 1
ATOM 1327 C CA . PRO B 1 2 ? 13.074 26.683 15.816 1.00 11.88 19 PRO B CA 1
ATOM 1328 C C . PRO B 1 2 ? 12.755 26.003 17.171 1.00 11.35 19 PRO B C 1
ATOM 1329 O O . PRO B 1 2 ? 12.298 26.661 18.103 1.00 10.87 19 PRO B O 1
ATOM 1333 N N . TYR B 1 3 ? 13.024 24.691 17.249 1.00 10.21 20 TYR B N 1
ATOM 1334 C CA . TYR B 1 3 ? 12.918 23.896 18.478 1.00 10.64 20 TYR B CA 1
ATOM 1335 C C . TYR B 1 3 ? 14.165 23.042 18.698 1.00 11.02 20 TYR B C 1
ATOM 1336 O O . TYR B 1 3 ? 14.868 22.694 17.751 1.00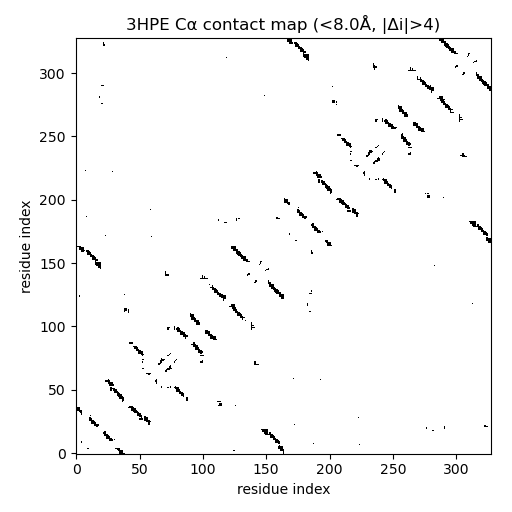 12.28 20 TYR B O 1
ATOM 1345 N N . THR B 1 4 ? 14.432 22.670 19.944 1.00 11.28 21 THR B N 1
ATOM 1346 C CA . THR B 1 4 ? 15.617 21.864 20.225 1.00 11.10 21 THR B CA 1
ATOM 1347 C C . THR B 1 4 ? 15.211 20.623 20.998 1.00 10.56 21 THR B C 1
ATOM 1348 O O . THR B 1 4 ? 14.673 20.719 22.089 1.00 10.85 21 THR B O 1
ATOM 1352 N N . ILE B 1 5 ? 15.451 19.469 20.391 1.00 9.67 22 ILE B N 1
ATOM 1353 C CA . ILE B 1 5 ? 15.042 18.188 20.939 1.00 9.17 22 ILE B CA 1
ATOM 1354 C C . ILE B 1 5 ? 15.696 17.988 22.303 1.00 9.07 22 ILE B C 1
ATOM 1355 O O . ILE B 1 5 ? 16.887 18.238 22.464 1.00 7.90 22 ILE B O 1
ATOM 1360 N N . ASP B 1 6 ? 14.890 17.571 23.283 1.00 8.57 23 ASP B N 1
ATOM 1361 C CA . ASP B 1 6 ? 15.376 17.118 24.581 1.00 8.63 23 ASP B CA 1
ATOM 1362 C C . ASP B 1 6 ? 15.660 15.604 24.455 1.00 9.03 23 ASP B C 1
ATOM 1363 O O . ASP B 1 6 ? 14.719 14.790 24.373 1.00 9.76 23 ASP B O 1
ATOM 1368 N N . LYS B 1 7 ? 16.946 15.240 24.408 1.00 9.38 24 LYS B N 1
ATOM 1369 C CA . LYS B 1 7 ? 17.400 13.872 24.134 1.00 11.38 24 LYS B CA 1
ATOM 1370 C C . LYS B 1 7 ? 17.054 12.923 25.275 1.00 11.00 24 LYS B C 1
ATOM 1371 O O . LYS B 1 7 ? 16.926 11.725 25.064 1.00 11.37 24 LYS B O 1
ATOM 1377 N N . ALA B 1 8 ? 16.933 13.473 26.474 1.00 10.95 25 ALA B N 1
ATOM 1378 C CA . ALA B 1 8 ? 16.594 12.692 27.650 1.00 11.21 25 ALA B CA 1
ATOM 1379 C C . ALA B 1 8 ? 15.157 12.169 27.600 1.00 11.26 25 ALA B C 1
ATOM 1380 O O . ALA B 1 8 ? 14.864 11.113 28.147 1.00 11.28 25 ALA B O 1
ATOM 1382 N N . ASN B 1 9 ? 14.279 12.902 26.918 1.00 11.11 26 ASN B N 1
ATOM 1383 C CA . ASN B 1 9 ? 12.883 12.517 26.828 1.00 10.46 26 ASN B CA 1
ATOM 1384 C C . ASN B 1 9 ? 12.415 12.274 25.380 1.00 10.14 26 ASN B C 1
ATOM 1385 O O . ASN B 1 9 ? 11.240 12.294 25.110 1.00 10.73 26 ASN B O 1
ATOM 1390 N N . SER B 1 10 ? 13.344 11.994 24.468 1.00 9.10 27 SER B N 1
ATOM 1391 C CA . SER B 1 10 ? 12.993 11.632 23.099 1.00 8.56 27 SER B CA 1
ATOM 1392 C C . SER B 1 10 ? 13.566 10.269 22.753 1.00 8.24 27 SER B C 1
ATOM 1393 O O . SER B 1 10 ? 14.605 9.860 23.300 1.00 7.76 27 SER B O 1
ATOM 1396 N N . SER B 1 11 ? 12.939 9.589 21.802 1.00 7.73 28 SER B N 1
ATOM 1397 C CA . SER B 1 11 ? 13.422 8.288 21.406 1.00 7.41 28 SER B CA 1
ATOM 1398 C C . SER B 1 11 ? 13.161 7.968 19.939 1.00 7.92 28 SER B C 1
ATOM 1399 O O . SER B 1 11 ? 12.237 8.506 19.306 1.00 6.86 28 SER B O 1
ATOM 1402 N N . VAL B 1 12 ? 13.968 7.058 19.401 1.00 7.94 29 VAL B N 1
ATOM 1403 C CA . VAL B 1 12 ? 13.750 6.558 18.047 1.00 8.09 29 VAL B CA 1
ATOM 1404 C C . VAL B 1 12 ? 13.645 5.044 18.136 1.00 8.77 29 VAL B C 1
ATOM 1405 O O . VAL B 1 12 ? 14.622 4.367 18.486 1.00 9.28 29 VAL B O 1
ATOM 1409 N N . TRP B 1 13 ? 12.462 4.522 17.794 1.00 8.83 30 TRP B N 1
ATOM 1410 C CA . TRP B 1 13 ? 12.121 3.124 17.974 1.00 7.33 30 TRP B CA 1
ATOM 1411 C C . TRP B 1 13 ? 11.994 2.399 16.623 1.00 7.43 30 TRP B C 1
ATOM 1412 O O . TRP B 1 13 ? 11.658 3.002 15.590 1.00 6.16 30 TRP B O 1
ATOM 1423 N N . PHE B 1 14 ? 12.249 1.097 16.627 1.00 6.63 31 PHE B N 1
ATOM 1424 C CA . PHE B 1 14 ? 11.854 0.300 15.500 1.00 6.72 31 PHE B CA 1
ATOM 1425 C C . PHE B 1 14 ? 11.225 -0.955 16.084 1.00 6.47 31 PHE B C 1
ATOM 1426 O O . PHE B 1 14 ? 11.396 -1.243 17.261 1.00 6.67 31 PHE B O 1
ATOM 1434 N N . GLU B 1 15 ? 10.503 -1.685 15.251 1.00 6.31 32 GLU B N 1
ATOM 1435 C CA . GLU B 1 15 ? 9.802 -2.891 15.651 1.00 7.26 32 GLU B CA 1
ATOM 1436 C C . GLU B 1 15 ? 9.694 -3.803 14.436 1.00 7.20 32 GLU B C 1
ATOM 1437 O O . GLU B 1 15 ? 9.200 -3.363 13.379 1.00 7.77 32 GLU B O 1
ATOM 1443 N N . VAL B 1 16 ? 10.138 -5.047 14.573 1.00 5.86 33 VAL B N 1
ATOM 1444 C CA . VAL B 1 16 ? 10.071 -5.963 13.454 1.00 5.68 33 VAL B CA 1
ATOM 1445 C C . VAL B 1 16 ? 9.689 -7.388 13.899 1.00 5.20 33 VAL B C 1
ATOM 1446 O O . VAL B 1 16 ? 10.148 -7.838 14.946 1.00 3.95 33 VAL B O 1
ATOM 1450 N N . LYS B 1 17 ? 8.869 -8.095 13.116 1.00 3.95 34 LYS B N 1
ATOM 1451 C CA . LYS B 1 17 ? 8.497 -9.466 13.472 1.00 4.43 34 LYS B CA 1
ATOM 1452 C C . LYS B 1 17 ? 9.676 -10.417 13.606 1.00 4.68 34 LYS B C 1
ATOM 1453 O O . LYS B 1 17 ? 10.558 -10.427 12.738 1.00 3.13 34 LYS B O 1
ATOM 1459 N N . HIS B 1 18 ? 9.700 -11.192 14.707 1.00 5.14 35 HIS B N 1
ATOM 1460 C CA . HIS B 1 18 ? 10.676 -12.261 14.896 1.00 4.16 35 HIS B CA 1
ATOM 1461 C C . HIS B 1 18 ? 9.959 -13.621 14.837 1.00 4.70 35 HIS B C 1
ATOM 1462 O O . HIS B 1 18 ? 9.007 -13.856 15.579 1.00 3.49 35 HIS B O 1
ATOM 1469 N N . PHE B 1 19 ? 10.396 -14.495 13.917 1.00 5.01 36 PHE B N 1
ATOM 1470 C CA . PHE B 1 19 ? 9.728 -15.771 13.624 1.00 4.33 36 PHE B CA 1
ATOM 1471 C C . PHE B 1 19 ? 8.231 -15.555 13.443 1.00 4.98 36 PHE B C 1
ATOM 1472 O O . PHE B 1 19 ? 7.433 -16.272 14.050 1.00 4.25 36 PHE B O 1
ATOM 1480 N N . LYS B 1 20 ? 7.882 -14.523 12.680 1.00 4.73 37 LYS B N 1
ATOM 1481 C CA . LYS B 1 20 ? 6.505 -14.187 12.290 1.00 5.89 37 LYS B CA 1
ATOM 1482 C C . LYS B 1 20 ? 5.593 -13.628 13.375 1.00 5.02 37 LYS B C 1
ATOM 1483 O O . LYS B 1 20 ? 4.750 -12.788 13.092 1.00 4.68 37 LYS B O 1
ATOM 1489 N N . PHE B 1 21 ? 5.725 -14.148 14.584 1.00 5.49 38 PHE B N 1
ATOM 1490 C CA . PHE B 1 21 ? 4.661 -14.016 15.573 1.00 6.01 38 PHE B CA 1
ATOM 1491 C C . PHE B 1 21 ? 5.012 -13.247 16.830 1.00 6.61 38 PHE B C 1
ATOM 1492 O O . PHE B 1 21 ? 4.169 -13.025 17.673 1.00 8.38 38 PHE B O 1
ATOM 1500 N N . ASN B 1 22 ? 6.256 -12.843 16.983 1.00 7.32 39 ASN B N 1
ATOM 1501 C CA . ASN B 1 22 ? 6.629 -12.024 18.128 1.00 8.38 39 ASN B CA 1
ATOM 1502 C C . ASN B 1 22 ? 7.411 -10.770 17.679 1.00 8.00 39 ASN B C 1
ATOM 1503 O O . ASN B 1 22 ? 8.015 -10.772 16.617 1.00 10.37 39 ASN B O 1
ATOM 1508 N N . GLU B 1 23 ? 7.349 -9.687 18.426 1.00 7.00 40 GLU B N 1
ATOM 1509 C CA . GLU B 1 23 ? 7.997 -8.466 17.906 1.00 7.54 40 GLU B CA 1
ATOM 1510 C C . GLU B 1 23 ? 9.287 -8.226 18.641 1.00 6.23 40 GLU B C 1
ATOM 1511 O O . GLU B 1 23 ? 9.366 -8.411 19.820 1.00 5.49 40 GLU B O 1
ATOM 1517 N N . THR B 1 24 ? 10.314 -7.900 17.896 1.00 6.25 41 THR B N 1
ATOM 1518 C CA . THR B 1 24 ? 11.536 -7.477 18.465 1.00 7.18 41 THR B CA 1
ATOM 1519 C C . THR B 1 24 ? 11.508 -5.951 18.320 1.00 7.56 41 THR B C 1
ATOM 1520 O O . THR B 1 24 ? 11.355 -5.419 17.187 1.00 6.72 41 THR B O 1
ATOM 1524 N N . ARG B 1 25 ? 11.659 -5.267 19.459 1.00 7.20 42 ARG B N 1
ATOM 1525 C CA . ARG B 1 25 ? 11.701 -3.801 19.502 1.00 8.48 42 ARG B CA 1
ATOM 1526 C C . ARG B 1 25 ? 13.064 -3.326 19.870 1.00 8.07 42 ARG B C 1
ATOM 1527 O O . ARG B 1 25 ? 13.738 -3.940 20.696 1.00 9.39 42 ARG B O 1
ATOM 1535 N N . GLY B 1 26 ? 13.464 -2.201 19.303 1.00 8.09 43 GLY B N 1
ATOM 1536 C CA . GLY B 1 26 ? 14.680 -1.570 19.776 1.00 7.46 43 GLY B CA 1
ATOM 1537 C C . GLY B 1 26 ? 14.874 -0.121 19.415 1.00 7.01 43 GLY B C 1
ATOM 1538 O O . GLY B 1 26 ? 14.034 0.502 18.770 1.00 6.28 43 GLY B O 1
ATOM 1539 N N . VAL B 1 27 ? 16.008 0.427 19.828 1.00 6.22 44 VAL B N 1
ATOM 1540 C CA . VAL B 1 27 ? 16.187 1.849 19.660 1.00 6.01 44 VAL B CA 1
ATOM 1541 C C . VAL B 1 27 ? 17.531 2.156 19.027 1.00 5.96 44 VAL B C 1
ATOM 1542 O O . VAL B 1 27 ? 18.395 1.298 18.944 1.00 4.02 44 VAL B O 1
ATOM 1546 N N . PHE B 1 28 ? 17.665 3.392 18.564 1.00 6.16 45 PHE B N 1
ATOM 1547 C CA . PHE B 1 28 ? 18.988 3.989 18.396 1.00 6.19 45 PHE B CA 1
ATOM 1548 C C . PHE B 1 28 ? 19.215 4.946 19.583 1.00 6.72 45 PHE B C 1
ATOM 1549 O O . PHE B 1 28 ? 18.513 5.979 19.738 1.00 6.54 45 PHE B O 1
ATOM 1557 N N . ASP B 1 29 ? 20.170 4.582 20.447 1.00 7.03 46 ASP B N 1
ATOM 1558 C CA . ASP B 1 29 ? 20.408 5.401 21.629 1.00 7.92 46 ASP B CA 1
ATOM 1559 C C . ASP B 1 29 ? 21.006 6.766 21.326 1.00 7.59 46 ASP B C 1
ATOM 1560 O O . ASP B 1 29 ? 21.062 7.638 22.191 1.00 6.92 46 ASP B O 1
ATOM 1565 N N . SER B 1 30 ? 21.415 6.980 20.091 1.00 7.23 47 SER B N 1
ATOM 1566 C CA . SER B 1 30 ? 22.099 8.216 19.824 1.00 8.24 47 SER B CA 1
ATOM 1567 C C . SER B 1 30 ? 21.681 8.780 18.478 1.00 8.02 47 SER B C 1
ATOM 1568 O O . SER B 1 30 ? 21.818 8.116 17.448 1.00 8.16 47 SER B O 1
ATOM 1571 N N . PHE B 1 31 ? 21.134 9.995 18.506 1.00 7.68 48 PHE B N 1
ATOM 1572 C CA . PHE B 1 31 ? 20.565 10.617 17.331 1.00 8.29 48 PHE B CA 1
ATOM 1573 C C . PHE B 1 31 ? 20.592 12.132 17.434 1.00 9.36 48 PHE B C 1
ATOM 1574 O O . PHE B 1 31 ? 20.629 12.702 18.543 1.00 8.52 48 PHE B O 1
ATOM 1582 N N . ASP B 1 32 ? 20.495 12.787 16.276 1.00 10.57 49 ASP B N 1
ATOM 1583 C CA . ASP B 1 32 ? 20.412 14.251 16.238 1.00 12.15 49 ASP B CA 1
ATOM 1584 C C . ASP B 1 32 ? 19.337 14.792 15.316 1.00 11.83 49 ASP B C 1
ATOM 1585 O O . ASP B 1 32 ? 18.792 14.071 14.489 1.00 11.36 49 ASP B O 1
A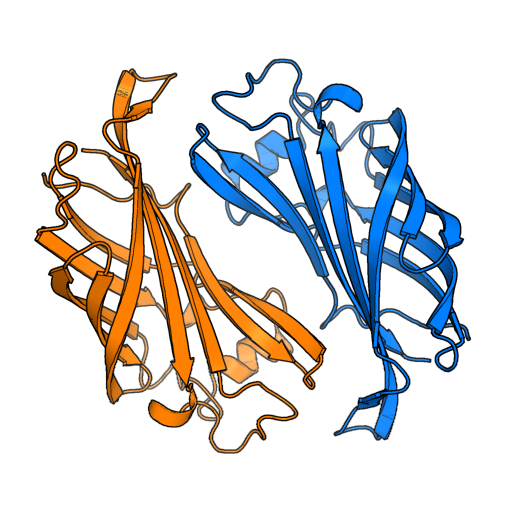TOM 1590 N N . GLY B 1 33 ? 19.037 16.074 15.438 1.00 10.86 50 GLY B N 1
ATOM 1591 C CA . GLY B 1 33 ? 17.885 16.532 14.720 1.00 10.42 50 GLY B CA 1
ATOM 1592 C C . GLY B 1 33 ? 17.587 17.999 14.779 1.00 9.79 50 GLY B C 1
ATOM 1593 O O . GLY B 1 33 ? 17.964 18.698 15.710 1.00 8.77 50 GLY B O 1
ATOM 1594 N N . LYS B 1 34 ? 16.832 18.420 13.778 1.00 9.57 51 LYS B N 1
ATOM 1595 C CA . LYS B 1 34 ? 16.508 19.808 13.542 1.00 9.63 51 LYS B CA 1
ATOM 1596 C C . LYS B 1 34 ? 14.979 19.825 13.372 1.00 9.05 51 LYS B C 1
ATOM 1597 O O . LYS B 1 34 ? 14.429 18.975 12.686 1.00 8.27 51 LYS B O 1
ATOM 1603 N N . ILE B 1 35 ? 14.296 20.763 14.027 1.00 8.80 52 ILE B N 1
ATOM 1604 C CA . ILE B 1 35 ? 12.841 20.938 13.914 1.00 8.24 52 ILE B CA 1
ATOM 1605 C C . ILE B 1 35 ? 12.537 22.433 13.881 1.00 8.15 52 ILE B C 1
ATOM 1606 O O . ILE B 1 35 ? 13.105 23.206 14.658 1.00 7.40 52 ILE B O 1
ATOM 1611 N N . ASP B 1 36 ? 11.627 22.827 13.002 1.00 8.24 53 ASP B N 1
ATOM 1612 C CA . ASP B 1 36 ? 11.091 24.190 12.954 1.00 9.12 53 ASP B CA 1
ATOM 1613 C C . ASP B 1 36 ? 9.625 23.976 12.704 1.00 8.67 53 ASP B C 1
ATOM 1614 O O . ASP B 1 36 ? 9.249 23.190 11.833 1.00 8.46 53 ASP B O 1
ATOM 1619 N N . ALA B 1 37 ? 8.791 24.637 13.494 1.00 9.36 54 ALA B N 1
ATOM 1620 C CA . ALA B 1 37 ? 7.356 24.387 13.443 1.00 8.72 54 ALA B CA 1
ATOM 1621 C C . ALA B 1 37 ? 6.550 25.542 13.980 1.00 8.17 54 ALA B C 1
ATOM 1622 O O . ALA B 1 37 ? 7.066 26.379 14.709 1.00 7.81 54 ALA B O 1
ATOM 1624 N N . ASP B 1 38 ? 5.280 25.566 13.592 1.00 7.99 55 ASP B N 1
ATOM 1625 C CA . ASP B 1 38 ? 4.290 26.483 14.127 1.00 8.02 55 ASP B CA 1
ATOM 1626 C C . ASP B 1 38 ? 3.398 25.778 15.172 1.00 7.69 55 ASP B C 1
ATOM 1627 O O . ASP B 1 38 ? 2.624 24.895 14.807 1.00 6.73 55 ASP B O 1
ATOM 1632 N N . PRO B 1 39 ? 3.493 26.184 16.463 1.00 8.14 56 PRO B N 1
ATOM 1633 C CA . PRO B 1 39 ? 2.681 25.649 17.580 1.00 8.64 56 PRO B CA 1
ATOM 1634 C C . PRO B 1 39 ? 1.179 25.641 17.304 1.00 9.18 56 PRO B C 1
ATOM 1635 O O . PRO B 1 39 ? 0.518 24.637 17.541 1.00 9.14 56 PRO B O 1
ATOM 1639 N N . ASN B 1 40 ? 0.645 26.759 16.833 1.00 10.34 57 ASN B N 1
ATOM 1640 C CA . ASN B 1 40 ? -0.736 26.818 16.361 1.00 11.47 57 ASN B CA 1
ATOM 1641 C C . ASN B 1 40 ? -0.699 26.402 14.906 1.00 12.16 57 ASN B C 1
ATOM 1642 O O . ASN B 1 40 ? 0.360 26.473 14.280 1.00 11.97 57 ASN B O 1
ATOM 1647 N N . THR B 1 41 ? -1.842 25.973 14.362 1.00 12.89 58 THR B N 1
ATOM 1648 C CA . THR B 1 41 ? -1.919 25.402 12.992 1.00 13.00 58 THR B CA 1
ATOM 1649 C C . THR B 1 41 ? -1.215 24.051 12.896 1.00 13.16 58 THR B C 1
ATOM 1650 O O . THR B 1 41 ? -1.623 23.202 12.101 1.00 13.66 58 THR B O 1
ATOM 1654 N N . LYS B 1 42 ? -0.168 23.854 13.701 1.00 12.78 59 LYS B N 1
ATOM 1655 C CA . LYS B 1 42 ? 0.604 22.593 13.711 1.00 12.79 59 LYS B CA 1
ATOM 1656 C C . LYS B 1 42 ? 1.316 22.291 12.374 1.00 12.37 59 LYS B C 1
ATOM 1657 O O . LYS B 1 42 ? 1.481 21.140 11.988 1.00 12.29 59 LYS B O 1
ATOM 1663 N N . ALA B 1 43 ? 1.745 23.333 11.674 1.00 11.81 60 ALA B N 1
ATOM 1664 C CA . ALA B 1 43 ? 2.546 23.109 10.471 1.00 11.43 60 ALA B CA 1
ATOM 1665 C C . ALA B 1 43 ? 3.982 22.754 10.849 1.00 11.20 60 ALA B C 1
ATOM 1666 O O . ALA B 1 43 ? 4.571 23.381 11.729 1.00 11.24 60 ALA B O 1
ATOM 1668 N N . LEU B 1 44 ? 4.524 21.726 10.200 1.00 10.72 61 LEU B N 1
ATOM 1669 C CA . LEU B 1 44 ? 5.948 21.431 10.267 1.00 10.32 61 LEU B CA 1
ATOM 1670 C C . LEU B 1 44 ? 6.630 22.079 9.071 1.00 10.44 61 LEU B C 1
ATOM 1671 O O . LEU B 1 44 ? 6.146 21.953 7.943 1.00 10.90 61 LEU B O 1
ATOM 1676 N N . ASN B 1 45 ? 7.745 22.770 9.310 1.00 10.57 62 ASN B N 1
ATOM 1677 C CA . ASN B 1 45 ? 8.469 23.487 8.238 1.00 10.11 62 ASN B CA 1
ATOM 1678 C C . ASN B 1 45 ? 9.805 22.809 7.904 1.00 9.42 62 ASN B C 1
ATOM 1679 O O . ASN B 1 45 ? 10.188 22.690 6.746 1.00 8.69 62 ASN B O 1
ATOM 1684 N N . VAL B 1 46 ? 10.514 22.399 8.951 1.00 8.95 63 VAL B N 1
ATOM 1685 C CA . VAL B 1 46 ? 11.767 21.676 8.832 1.00 7.96 63 VAL B CA 1
ATOM 1686 C C . VAL B 1 46 ? 11.765 20.480 9.797 1.00 7.76 63 VAL B C 1
ATOM 1687 O O . VAL B 1 46 ? 11.418 20.605 10.979 1.00 6.24 63 VAL B O 1
ATOM 1691 N N . PHE B 1 47 ? 12.124 19.318 9.258 1.00 7.01 64 PHE B N 1
ATOM 1692 C CA . PHE B 1 47 ? 12.214 18.085 10.031 1.00 7.67 64 PHE B CA 1
ATOM 1693 C C . PHE B 1 47 ? 13.242 17.171 9.393 1.00 7.78 64 PHE B C 1
ATOM 1694 O O . PHE B 1 47 ? 12.975 16.485 8.402 1.00 6.38 64 PHE B O 1
ATOM 1702 N N . GLU B 1 48 ? 14.431 17.177 9.973 1.00 8.49 65 GLU B N 1
ATOM 1703 C CA . GLU B 1 48 ? 15.478 16.279 9.541 1.00 9.65 65 GLU B CA 1
ATOM 1704 C C . GLU B 1 48 ? 16.151 15.701 10.772 1.00 10.77 65 GLU B C 1
ATOM 1705 O O . GLU B 1 48 ? 15.980 16.245 11.876 1.00 11.47 65 GLU B O 1
ATOM 1711 N N . GLY B 1 49 ? 16.882 14.594 10.584 1.00 10.79 66 GLY B N 1
ATOM 1712 C CA . GLY B 1 49 ? 17.577 13.898 11.665 1.00 9.51 66 GLY B CA 1
ATOM 1713 C C . GLY B 1 49 ? 18.672 12.966 11.152 1.00 9.34 66 GLY B C 1
ATOM 1714 O O . GLY B 1 49 ? 18.676 12.576 9.989 1.00 8.34 66 GLY B O 1
ATOM 1715 N N . LYS B 1 50 ? 19.614 12.629 12.024 1.00 8.84 67 LYS B N 1
ATOM 1716 C CA . LYS B 1 50 ? 20.563 11.555 11.782 1.00 8.88 67 LYS B CA 1
ATOM 1717 C C . LYS B 1 50 ? 20.528 10.610 12.981 1.00 9.03 67 LYS B C 1
ATOM 1718 O O . LYS B 1 50 ? 20.249 11.049 14.113 1.00 8.88 67 LYS B O 1
ATOM 1724 N N . ILE B 1 51 ? 20.804 9.328 12.744 1.00 8.42 68 ILE B N 1
ATOM 1725 C CA . ILE B 1 51 ? 20.995 8.363 13.827 1.00 8.83 68 ILE B CA 1
ATOM 1726 C C . ILE B 1 51 ? 22.425 7.856 13.702 1.00 8.73 68 ILE B C 1
ATOM 1727 O O . ILE B 1 51 ? 22.961 7.821 12.585 1.00 7.84 68 ILE B O 1
ATOM 1732 N N . ASP B 1 52 ? 23.046 7.476 14.819 1.00 8.40 69 ASP B N 1
ATOM 1733 C CA . ASP B 1 52 ? 24.353 6.792 14.780 1.00 8.88 69 ASP B CA 1
ATOM 1734 C C . ASP B 1 52 ? 24.036 5.304 14.847 1.00 8.33 69 ASP B C 1
ATOM 1735 O O . ASP B 1 52 ? 23.454 4.839 15.833 1.00 7.06 69 ASP B O 1
ATOM 1740 N N . ILE B 1 53 ? 24.413 4.577 13.798 1.00 7.48 70 ILE B N 1
ATOM 1741 C CA . ILE B 1 53 ? 24.015 3.176 13.643 1.00 8.10 70 ILE B CA 1
ATOM 1742 C C . ILE B 1 53 ? 24.648 2.288 14.723 1.00 8.33 70 ILE B C 1
ATOM 1743 O O . ILE B 1 53 ? 24.039 1.311 15.162 1.00 8.69 70 ILE B O 1
ATOM 1748 N N . LYS B 1 54 ? 25.874 2.610 15.129 1.00 8.12 71 LYS B N 1
ATOM 1749 C CA . LYS B 1 54 ? 26.515 1.888 16.233 1.00 8.11 71 LYS B CA 1
ATOM 1750 C C . LYS B 1 54 ? 25.722 1.927 17.556 1.00 8.15 71 LYS B C 1
ATOM 1751 O O . LYS B 1 54 ? 25.931 1.065 18.402 1.00 8.18 71 LYS B O 1
ATOM 1757 N N . SER B 1 55 ? 24.812 2.902 17.725 1.00 8.15 72 SER B N 1
ATOM 1758 C CA . SER B 1 55 ? 24.003 3.016 18.980 1.00 8.11 72 SER B CA 1
ATOM 1759 C C . SER B 1 55 ? 22.824 2.061 19.028 1.00 7.82 72 SER B C 1
ATOM 1760 O O . SER B 1 55 ? 22.062 2.023 20.021 1.00 7.46 72 SER B O 1
ATOM 1763 N N . ILE B 1 56 ? 22.656 1.282 17.965 1.00 7.99 73 ILE B N 1
ATOM 1764 C CA . ILE B 1 56 ? 21.542 0.320 17.914 1.00 7.09 73 ILE B CA 1
ATOM 1765 C C . ILE B 1 56 ? 21.477 -0.515 19.228 1.00 7.66 73 ILE B C 1
ATOM 1766 O O . ILE B 1 56 ? 22.538 -0.855 19.822 1.00 7.18 73 ILE B O 1
ATOM 1771 N N . ASN B 1 57 ? 20.269 -0.757 19.739 1.00 5.66 74 ASN B N 1
ATOM 1772 C CA . ASN B 1 57 ? 20.159 -1.429 21.029 1.00 7.27 74 ASN B CA 1
ATOM 1773 C C . ASN B 1 57 ? 19.370 -2.770 21.065 1.00 7.14 74 ASN B C 1
ATOM 1774 O O . ASN B 1 57 ? 19.982 -3.819 20.987 1.00 8.67 74 ASN B O 1
ATOM 1779 N N . THR B 1 58 ? 18.071 -2.845 21.205 1.00 5.95 75 THR B N 1
ATOM 1780 C CA . THR B 1 58 ? 17.592 -4.272 21.224 1.00 5.85 75 THR B CA 1
ATOM 1781 C C . THR B 1 58 ? 17.944 -5.128 22.502 1.00 5.80 75 THR B C 1
ATOM 1782 O O . THR B 1 58 ? 17.415 -6.224 22.677 1.00 5.95 75 THR B O 1
ATOM 1786 N N . ARG B 1 59 ? 18.843 -4.653 23.362 1.00 4.69 76 ARG B N 1
ATOM 1787 C CA . ARG B 1 59 ? 19.166 -5.327 24.646 1.00 4.96 76 ARG B CA 1
ATOM 1788 C C . ARG B 1 59 ? 19.680 -6.769 24.569 1.00 4.99 76 ARG B C 1
ATOM 1789 O O . ARG B 1 59 ? 19.469 -7.561 25.494 1.00 4.67 76 ARG B O 1
ATOM 1797 N N . ASN B 1 60 ? 20.395 -7.082 23.491 1.00 4.38 77 ASN B N 1
ATOM 1798 C CA . ASN B 1 60 ? 20.922 -8.420 23.270 1.00 3.93 77 ASN B CA 1
ATOM 1799 C C . ASN B 1 60 ? 22.254 -8.312 22.484 1.00 2.63 77 ASN B C 1
ATOM 1800 O O . ASN B 1 60 ? 22.269 -7.877 21.337 1.00 2.00 77 ASN B O 1
ATOM 1805 N N . LYS B 1 61 ? 23.369 -8.679 23.117 1.00 2.33 78 LYS B N 1
ATOM 1806 C CA . LYS B 1 61 ? 24.710 -8.517 22.498 1.00 2.00 78 LYS B CA 1
ATOM 1807 C C . LYS B 1 61 ? 24.900 -9.317 21.211 1.00 2.00 78 LYS B C 1
ATOM 1808 O O . LYS B 1 61 ? 25.226 -8.751 20.164 1.00 2.00 78 LYS B O 1
ATOM 1814 N N . LYS B 1 62 ? 24.674 -10.628 21.285 1.00 2.00 79 LYS B N 1
ATOM 1815 C CA . LYS B 1 62 ? 24.811 -11.495 20.114 1.00 2.00 79 LYS B CA 1
ATOM 1816 C C . LYS B 1 62 ? 24.005 -10.904 18.947 1.00 2.00 79 LYS B C 1
ATOM 1817 O O . LYS B 1 62 ? 24.480 -10.825 17.805 1.00 2.00 79 LYS B O 1
ATOM 1823 N N . ARG B 1 63 ? 22.812 -10.415 19.266 1.00 2.00 80 ARG B N 1
ATOM 1824 C CA . ARG B 1 63 ? 21.922 -9.913 18.189 1.00 2.00 80 ARG B CA 1
ATOM 1825 C C . ARG B 1 63 ? 22.406 -8.571 17.658 1.00 2.00 80 ARG B C 1
ATOM 1826 O O . ARG B 1 63 ? 22.551 -8.391 16.462 1.00 2.00 80 ARG B O 1
ATOM 1834 N N . ASP B 1 64 ? 22.642 -7.645 18.580 1.00 2.03 81 ASP B N 1
ATOM 1835 C CA . ASP B 1 64 ? 23.136 -6.339 18.249 1.00 2.84 81 ASP B CA 1
ATOM 1836 C C . ASP B 1 64 ? 24.485 -6.447 17.508 1.00 3.84 81 ASP B C 1
ATOM 1837 O O . ASP B 1 64 ? 24.740 -5.672 16.603 1.00 4.91 81 ASP B O 1
ATOM 1842 N N . ASP B 1 65 ? 25.351 -7.392 17.881 1.00 3.82 82 ASP B N 1
ATOM 1843 C CA . ASP B 1 65 ? 26.650 -7.478 17.204 1.00 4.22 82 ASP B CA 1
ATOM 1844 C C . ASP B 1 65 ? 26.418 -7.919 15.735 1.00 4.46 82 ASP B C 1
ATOM 1845 O O . ASP B 1 65 ? 27.102 -7.455 14.794 1.00 4.29 82 ASP B O 1
ATOM 1850 N N . HIS B 1 66 ? 25.462 -8.824 15.553 1.00 2.70 83 HIS B N 1
ATOM 1851 C CA . HIS B 1 66 ? 25.093 -9.277 14.228 1.00 4.10 83 HIS B CA 1
ATOM 1852 C C . HIS B 1 66 ? 24.488 -8.165 13.379 1.00 4.11 83 HIS B C 1
ATOM 1853 O O . HIS B 1 66 ? 24.778 -8.058 12.178 1.00 4.32 83 HIS B O 1
ATOM 1860 N N . LEU B 1 67 ? 23.661 -7.330 13.997 1.00 3.06 84 LEU B N 1
ATOM 1861 C CA . LEU B 1 67 ? 22.999 -6.250 13.233 1.00 4.44 84 LEU B CA 1
ATOM 1862 C C . LEU B 1 67 ? 24.022 -5.301 12.621 1.00 3.85 84 LEU B C 1
ATOM 1863 O O . LEU B 1 67 ? 23.807 -4.785 11.533 1.00 4.55 84 LEU B O 1
ATOM 1868 N N . LYS B 1 68 ? 25.122 -5.091 13.333 1.00 3.48 85 LYS B N 1
ATOM 1869 C CA . LYS B 1 68 ? 26.202 -4.182 12.924 1.00 3.16 85 LYS B CA 1
ATOM 1870 C C . LYS B 1 68 ? 27.097 -4.749 11.812 1.00 2.75 85 LYS B C 1
ATOM 1871 O O . LYS B 1 68 ? 27.635 -3.986 11.022 1.00 3.73 85 LYS B O 1
ATOM 1877 N N . THR B 1 69 ? 27.219 -6.073 11.729 1.00 2.43 86 THR B N 1
ATOM 1878 C CA . THR B 1 69 ? 27.908 -6.786 10.603 1.00 3.29 86 THR B CA 1
ATOM 1879 C C . THR B 1 69 ? 27.438 -6.383 9.193 1.00 3.17 86 THR B C 1
ATOM 1880 O O . THR B 1 69 ? 26.356 -5.799 9.056 1.00 2.19 86 THR B O 1
ATOM 1884 N N . ALA B 1 70 ? 28.243 -6.712 8.157 1.00 2.18 87 ALA B N 1
ATOM 1885 C CA . ALA B 1 70 ? 27.799 -6.649 6.752 1.00 2.34 87 ALA B CA 1
ATOM 1886 C C . ALA B 1 70 ? 26.541 -7.496 6.449 1.00 2.47 87 ALA B C 1
ATOM 1887 O O . ALA B 1 70 ? 25.798 -7.191 5.514 1.00 2.66 87 ALA B O 1
ATOM 1889 N N . GLU B 1 71 ? 26.273 -8.528 7.243 1.00 2.21 88 GLU B N 1
ATOM 1890 C CA . GLU B 1 71 ? 24.979 -9.243 7.135 1.00 3.07 88 GLU B CA 1
ATOM 1891 C C . GLU B 1 71 ? 23.694 -8.344 7.222 1.00 2.00 88 GLU B C 1
ATOM 1892 O O . GLU B 1 71 ? 22.660 -8.696 6.642 1.00 2.00 88 GLU B O 1
ATOM 1898 N N . PHE B 1 72 ? 23.780 -7.205 7.911 1.00 2.00 89 PHE B N 1
ATOM 1899 C CA . PHE B 1 72 ? 22.640 -6.250 8.083 1.00 2.00 89 PHE B CA 1
ATOM 1900 C C . PHE B 1 72 ? 23.043 -4.817 7.752 1.00 2.00 89 PHE B C 1
ATOM 1901 O O . PHE B 1 72 ? 23.014 -4.460 6.586 1.00 2.03 89 PHE B O 1
ATOM 1909 N N . PHE B 1 73 ? 23.441 -4.019 8.754 1.00 2.00 90 PHE B N 1
ATOM 1910 C CA . PHE B 1 73 ? 23.730 -2.592 8.590 1.00 2.00 90 PHE B CA 1
ATOM 1911 C C . PHE B 1 73 ? 25.145 -2.242 8.086 1.00 2.00 90 PHE B C 1
ATOM 1912 O O . PHE B 1 73 ? 25.332 -1.200 7.472 1.00 2.00 90 PHE B O 1
ATOM 1920 N N . ASP B 1 74 ? 26.127 -3.097 8.362 1.00 2.00 91 ASP B N 1
ATOM 1921 C CA . ASP B 1 74 ? 27.541 -2.760 8.058 1.00 2.14 91 ASP B CA 1
ATOM 1922 C C . ASP B 1 74 ? 27.850 -1.345 8.583 1.00 2.03 91 ASP B C 1
ATOM 1923 O O . ASP B 1 74 ? 28.049 -0.419 7.801 1.00 2.14 91 ASP B O 1
ATOM 1928 N N . VAL B 1 75 ? 27.843 -1.189 9.913 1.00 3.36 92 VAL B N 1
ATOM 1929 C CA . VAL B 1 75 ? 28.181 0.090 10.585 1.00 3.90 92 VAL B CA 1
ATOM 1930 C C . VAL B 1 75 ? 29.588 0.586 10.239 1.00 4.57 92 VAL B C 1
ATOM 1931 O O . VAL B 1 75 ? 29.832 1.787 10.179 1.00 4.74 92 VAL B O 1
ATOM 1935 N N . VAL B 1 76 ? 30.520 -0.335 10.030 1.00 5.30 93 VAL B N 1
ATOM 1936 C CA . VAL B 1 76 ? 31.899 0.069 9.664 1.00 6.19 93 VAL B CA 1
ATOM 1937 C C . VAL B 1 76 ? 31.932 0.824 8.304 1.00 6.23 93 VAL B C 1
ATOM 1938 O O . VAL B 1 76 ? 32.772 1.682 8.090 1.00 6.18 93 VAL B O 1
ATOM 1942 N N . LYS B 1 77 ? 30.998 0.510 7.404 1.00 6.64 94 LYS B N 1
ATOM 1943 C CA . LYS B 1 77 ? 30.928 1.182 6.102 1.00 6.98 94 LYS B CA 1
ATOM 1944 C C . LYS B 1 77 ? 29.915 2.347 6.107 1.00 6.91 94 LYS B C 1
ATOM 1945 O O . LYS B 1 77 ? 30.213 3.440 5.620 1.00 7.12 94 LYS B O 1
ATOM 1951 N N . TYR B 1 78 ? 28.737 2.107 6.677 1.00 6.66 95 TYR B N 1
ATOM 1952 C CA . TYR B 1 78 ? 27.674 3.116 6.764 1.00 6.85 95 TYR B CA 1
ATOM 1953 C C . TYR B 1 78 ? 27.358 3.435 8.227 1.00 6.35 95 TYR B C 1
ATOM 1954 O O . TYR B 1 78 ? 26.491 2.824 8.817 1.00 5.22 95 TYR B O 1
ATOM 1963 N N . PRO B 1 79 ? 28.061 4.423 8.793 1.00 6.53 96 PRO B N 1
ATOM 1964 C CA . PRO B 1 79 ? 28.046 4.674 10.232 1.00 6.16 96 PRO B CA 1
ATOM 1965 C C . PRO B 1 79 ? 26.759 5.327 10.679 1.00 5.98 96 PRO B C 1
ATOM 1966 O O . PRO B 1 79 ? 26.426 5.244 11.851 1.00 5.85 96 PRO B O 1
ATOM 1970 N N . LYS B 1 80 ? 26.061 5.944 9.720 1.00 6.30 97 LYS B N 1
ATOM 1971 C CA . LYS B 1 80 ? 24.916 6.824 9.925 1.00 6.69 97 LYS B CA 1
ATOM 1972 C C . LYS B 1 80 ? 23.718 6.431 9.083 1.00 7.53 97 LYS B C 1
ATOM 1973 O O . LYS B 1 80 ? 23.855 5.806 8.025 1.00 7.22 97 LYS B O 1
ATOM 1979 N N . GLY B 1 81 ? 22.536 6.792 9.593 1.00 7.94 98 GLY B N 1
ATOM 1980 C CA . GLY B 1 81 ? 21.307 6.866 8.826 1.00 7.63 98 GLY B CA 1
ATOM 1981 C C . GLY B 1 81 ? 20.727 8.262 8.939 1.00 7.03 98 GLY B C 1
ATOM 1982 O O . GLY B 1 81 ? 20.989 8.976 9.904 1.00 7.36 98 GLY B O 1
ATOM 1983 N N . SER B 1 82 ? 19.922 8.675 7.970 1.00 7.33 99 SER B N 1
ATOM 1984 C CA . SER B 1 82 ? 19.428 10.059 8.008 1.00 7.04 99 SER B CA 1
ATOM 1985 C C . SER B 1 82 ? 18.071 10.230 7.363 1.00 7.21 99 SER B C 1
ATOM 1986 O O . SER B 1 82 ? 17.699 9.461 6.461 1.00 8.64 99 SER B O 1
ATOM 1989 N N . PHE B 1 83 ? 17.327 11.228 7.824 1.00 6.56 100 PHE B N 1
ATOM 1990 C CA . PHE B 1 83 ? 16.024 11.526 7.266 1.00 7.03 100 PHE B CA 1
ATOM 1991 C C . PHE B 1 83 ? 15.892 13.002 7.053 1.00 6.74 100 PHE B C 1
ATOM 1992 O O . PHE B 1 83 ? 16.347 13.743 7.878 1.00 7.02 100 PHE B O 1
ATOM 2000 N N . LYS B 1 84 ? 15.288 13.439 5.944 1.00 7.19 101 LYS B N 1
ATOM 2001 C CA . LYS B 1 84 ? 14.959 14.860 5.775 1.00 6.92 101 LYS B CA 1
ATOM 2002 C C . LYS B 1 84 ? 13.587 14.963 5.199 1.00 5.98 101 LYS B C 1
ATOM 2003 O O . LYS B 1 84 ? 13.288 14.315 4.189 1.00 5.01 101 LYS B O 1
ATOM 2009 N N . MET B 1 85 ? 12.777 15.817 5.812 1.00 5.04 102 MET B N 1
ATOM 2010 C CA . MET B 1 85 ? 11.401 16.003 5.388 1.00 6.09 102 MET B CA 1
ATOM 2011 C C . MET B 1 85 ? 11.382 16.827 4.153 1.00 6.57 102 MET B C 1
ATOM 2012 O O . MET B 1 85 ? 12.093 17.849 4.005 1.00 5.85 102 MET B O 1
ATOM 2017 N N . THR B 1 86 ? 10.522 16.401 3.258 1.00 6.89 103 THR B N 1
ATOM 2018 C CA . THR B 1 86 ? 10.518 16.996 1.954 1.00 7.94 103 THR B CA 1
ATOM 2019 C C . THR B 1 86 ? 9.253 17.834 1.719 1.00 7.84 103 THR B C 1
ATOM 2020 O O . THR B 1 86 ? 9.245 18.790 0.951 1.00 8.72 103 THR B O 1
ATOM 2024 N N . LYS B 1 87 ? 8.194 17.491 2.427 1.00 7.70 104 LYS B N 1
ATOM 2025 C CA . LYS B 1 87 ? 6.919 18.164 2.264 1.00 7.49 104 LYS B CA 1
ATOM 2026 C C . LYS B 1 87 ? 6.003 17.738 3.428 1.00 6.82 104 LYS B C 1
ATOM 2027 O O . LYS B 1 87 ? 5.951 16.559 3.769 1.00 7.12 104 LYS B O 1
ATOM 2033 N N . TYR B 1 88 ? 5.354 18.707 4.069 1.00 7.16 105 TYR B N 1
ATOM 2034 C CA . TYR B 1 88 ? 4.382 18.435 5.145 1.00 7.85 105 TYR B CA 1
ATOM 2035 C C . TYR B 1 88 ? 2.977 18.676 4.647 1.00 8.08 105 TYR B C 1
ATOM 2036 O O . TYR B 1 88 ? 2.674 19.799 4.251 1.00 7.98 105 TYR B O 1
ATOM 2045 N N . GLU B 1 89 ? 2.127 17.645 4.671 1.00 8.57 106 GLU B N 1
ATOM 2046 C CA . GLU B 1 89 ? 0.719 17.797 4.215 1.00 9.55 106 GLU B CA 1
ATOM 2047 C C . GLU B 1 89 ? -0.346 16.904 4.898 1.00 8.75 106 GLU B C 1
ATOM 2048 O O . GLU B 1 89 ? -0.191 15.680 5.001 1.00 8.85 106 GLU B O 1
ATOM 2054 N N . ASP B 1 90 ? -1.428 17.552 5.335 1.00 7.96 107 ASP B N 1
ATOM 2055 C CA . ASP B 1 90 ? -2.500 16.944 6.150 1.00 7.52 107 ASP B CA 1
ATOM 2056 C C . ASP B 1 90 ? -2.039 15.866 7.161 1.00 6.91 107 ASP B C 1
ATOM 2057 O O . ASP B 1 90 ? -2.573 14.763 7.188 1.00 6.53 107 ASP B O 1
ATOM 2062 N N . GLY B 1 91 ? -1.060 16.201 7.993 1.00 6.17 108 GLY B N 1
ATOM 2063 C CA . GLY B 1 91 ? -0.620 15.292 9.047 1.00 5.60 108 GLY B CA 1
ATOM 2064 C C . GLY B 1 91 ? 0.434 14.295 8.617 1.00 4.88 108 GLY B C 1
ATOM 2065 O O . GLY B 1 91 ? 0.769 13.397 9.387 1.00 4.33 108 GLY B O 1
ATOM 2066 N N . LYS B 1 92 ? 0.962 14.451 7.400 1.00 4.70 109 LYS B N 1
ATOM 2067 C CA . LYS B 1 92 ? 1.943 13.502 6.861 1.00 4.40 109 LYS B CA 1
ATOM 2068 C C . LYS B 1 92 ? 3.293 14.134 6.548 1.00 4.10 109 LYS B C 1
ATOM 2069 O O . LYS B 1 92 ? 3.387 15.130 5.832 1.00 4.20 109 LYS B O 1
ATOM 2075 N N . ILE B 1 93 ? 4.335 13.537 7.110 1.00 3.46 110 ILE B N 1
ATOM 2076 C CA . ILE B 1 93 ? 5.717 13.933 6.840 1.00 3.40 110 ILE B CA 1
ATOM 2077 C C . ILE B 1 93 ? 6.157 13.068 5.647 1.00 3.22 110 ILE B C 1
ATOM 2078 O O . ILE B 1 93 ? 6.250 11.859 5.772 1.00 2.75 110 ILE B O 1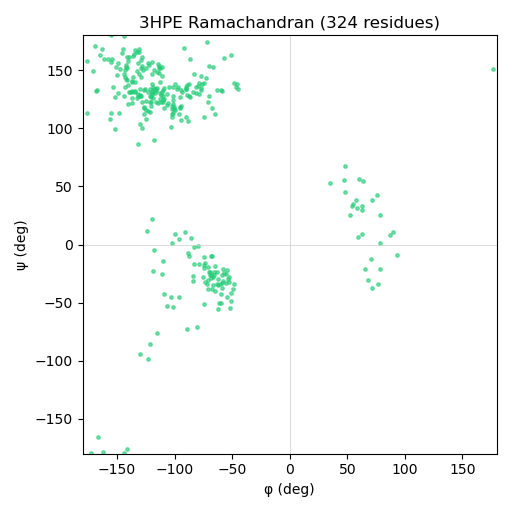
ATOM 2083 N N . HIS B 1 94 ? 6.319 13.700 4.484 1.00 3.84 111 HIS B N 1
ATOM 2084 C CA . HIS B 1 94 ? 6.941 13.099 3.290 1.00 4.34 111 HIS B CA 1
ATOM 2085 C C . HIS B 1 94 ? 8.444 13.385 3.352 1.00 4.89 111 HIS B C 1
ATOM 2086 O O . HIS B 1 94 ? 8.843 14.522 3.626 1.00 6.31 111 HIS B O 1
ATOM 2093 N N . GLY B 1 95 ? 9.290 12.395 3.101 1.00 4.58 112 GLY B N 1
ATOM 2094 C CA . GLY B 1 95 ? 10.724 12.680 3.101 1.00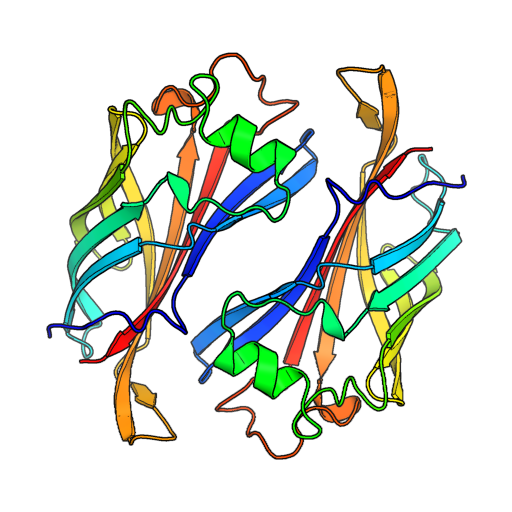 5.19 112 GLY B CA 1
ATOM 2095 C C . GLY B 1 95 ? 11.581 11.534 2.625 1.00 5.75 112 GLY B C 1
ATOM 2096 O O . GLY B 1 95 ? 11.058 10.485 2.291 1.00 5.93 112 GLY B O 1
ATOM 2097 N N . ASP B 1 96 ? 12.900 11.749 2.626 1.00 6.62 113 ASP B N 1
ATOM 2098 C CA . ASP B 1 96 ? 13.899 10.815 2.085 1.00 6.88 113 ASP B CA 1
ATOM 2099 C C . ASP B 1 96 ? 14.726 10.192 3.219 1.00 6.68 113 ASP B C 1
ATOM 2100 O O . ASP B 1 96 ? 15.378 10.917 3.977 1.00 6.91 113 ASP B O 1
ATOM 2105 N N . LEU B 1 97 ? 14.727 8.860 3.315 1.00 5.31 114 LEU B N 1
ATOM 2106 C CA . LEU B 1 97 ? 15.441 8.155 4.369 1.00 3.98 114 LEU B CA 1
ATOM 2107 C C . LEU B 1 97 ? 16.639 7.443 3.761 1.00 4.02 114 LEU B C 1
ATOM 2108 O O . LEU B 1 97 ? 16.556 6.801 2.716 1.00 3.98 114 LEU B O 1
ATOM 2113 N N . THR B 1 98 ? 17.777 7.562 4.409 1.00 4.02 115 THR B N 1
ATOM 2114 C CA . THR B 1 98 ? 19.000 7.009 3.848 1.00 2.84 115 THR B CA 1
ATOM 2115 C C . THR B 1 98 ? 19.530 5.986 4.849 1.00 2.78 115 THR B C 1
ATOM 2116 O O . THR B 1 98 ? 19.844 6.311 5.983 1.00 2.21 115 THR B O 1
ATOM 2120 N N . LEU B 1 99 ? 19.628 4.734 4.425 1.00 2.54 116 LEU B N 1
ATOM 2121 C CA . LEU B 1 99 ? 20.140 3.683 5.298 1.00 3.13 116 LEU B CA 1
ATOM 2122 C C . LEU B 1 99 ? 20.971 2.785 4.407 1.00 3.91 116 LEU B C 1
ATOM 2123 O O . LEU B 1 99 ? 20.594 2.523 3.253 1.00 4.06 116 LEU B O 1
ATOM 2128 N N . HIS B 1 100 ? 22.083 2.290 4.930 1.00 4.11 117 HIS B N 1
ATOM 2129 C CA . HIS B 1 100 ? 22.885 1.298 4.209 1.00 3.79 117 HIS B CA 1
ATOM 2130 C C . HIS B 1 100 ? 23.236 1.742 2.799 1.00 4.28 117 HIS B C 1
ATOM 2131 O O . HIS B 1 100 ? 23.471 0.923 1.920 1.00 4.00 117 HIS B O 1
ATOM 2138 N N . GLY B 1 101 ? 23.253 3.057 2.601 1.00 4.69 118 GLY B N 1
ATOM 2139 C CA . GLY B 1 101 ? 23.776 3.664 1.396 1.00 4.60 118 GLY B CA 1
ATOM 2140 C C . GLY B 1 101 ? 22.712 3.828 0.346 1.00 4.12 118 GLY B C 1
ATOM 2141 O O . GLY B 1 101 ? 23.010 4.124 -0.803 1.00 3.48 118 GLY B O 1
ATOM 2142 N N . VAL B 1 102 ? 21.467 3.619 0.757 1.00 2.84 119 VAL B N 1
ATOM 2143 C CA . VAL B 1 102 ? 20.343 3.720 -0.146 1.00 2.49 119 VAL B CA 1
ATOM 2144 C C . VAL B 1 102 ? 19.416 4.810 0.378 1.00 2.33 119 VAL B C 1
ATOM 2145 O O . VAL B 1 102 ? 19.160 4.865 1.564 1.00 2.12 119 VAL B O 1
ATOM 2149 N N . THR B 1 103 ? 18.886 5.636 -0.511 1.00 3.03 120 THR B N 1
ATOM 2150 C CA . THR B 1 103 ? 17.890 6.634 -0.147 1.00 4.43 120 THR B CA 1
ATOM 2151 C C . THR B 1 103 ? 16.587 6.271 -0.858 1.00 4.93 120 THR B C 1
ATOM 2152 O O . THR B 1 103 ? 16.590 5.960 -2.050 1.00 5.24 120 THR B O 1
ATOM 2156 N N . LYS B 1 104 ? 15.480 6.325 -0.133 1.00 5.14 121 LYS B N 1
ATOM 2157 C CA . LYS B 1 104 ? 14.162 6.028 -0.694 1.00 5.48 121 LYS B CA 1
ATOM 2158 C C . LYS B 1 104 ? 13.154 6.980 -0.070 1.00 4.93 121 LYS B C 1
ATOM 2159 O O . LYS B 1 104 ? 13.371 7.451 1.042 1.00 4.52 121 LYS B O 1
ATOM 2165 N N . PRO B 1 105 ? 12.045 7.251 -0.775 1.00 4.72 122 PRO B N 1
ATOM 2166 C CA . PRO B 1 105 ? 11.010 8.139 -0.226 1.00 5.62 122 PRO B CA 1
ATOM 2167 C C . PRO B 1 105 ? 10.179 7.412 0.816 1.00 6.43 122 PRO B C 1
ATOM 2168 O O . PRO B 1 105 ? 9.746 6.298 0.568 1.00 6.94 122 PRO B O 1
ATOM 2172 N N . VAL B 1 106 ? 9.954 8.033 1.965 1.00 6.69 123 VAL B N 1
ATOM 2173 C CA . VAL B 1 106 ? 9.077 7.433 2.980 1.00 7.86 123 VAL B CA 1
ATOM 2174 C C . VAL B 1 106 ? 8.067 8.460 3.516 1.00 8.14 123 VAL B C 1
ATOM 2175 O O . VAL B 1 106 ? 8.326 9.657 3.504 1.00 9.15 123 VAL B O 1
ATOM 2179 N N . VAL B 1 107 ? 6.893 7.987 3.907 1.00 8.55 124 VAL B N 1
ATOM 2180 C CA . VAL B 1 107 ? 5.830 8.837 4.443 1.00 9.61 124 VAL B CA 1
ATOM 2181 C C . VAL B 1 107 ? 5.677 8.452 5.896 1.00 9.90 124 VAL B C 1
ATOM 2182 O O . VAL B 1 107 ? 5.596 7.254 6.224 1.00 11.59 124 VAL B O 1
ATOM 2186 N N . LEU B 1 108 ? 5.665 9.453 6.767 1.00 10.05 125 LEU B N 1
ATOM 2187 C CA . LEU B 1 108 ? 5.444 9.252 8.198 1.00 9.76 125 LEU B CA 1
ATOM 2188 C C . LEU B 1 108 ? 4.196 10.003 8.659 1.00 9.82 125 LEU B C 1
ATOM 2189 O O . LEU B 1 108 ? 4.045 11.194 8.358 1.00 8.89 125 LEU B O 1
ATOM 2194 N N . GLU B 1 109 ? 3.304 9.302 9.368 1.00 9.25 126 GLU B N 1
ATOM 2195 C CA . GLU B 1 109 ? 2.156 9.958 9.979 1.00 9.84 126 GLU B CA 1
ATOM 2196 C C . GLU B 1 109 ? 2.584 10.663 11.254 1.00 9.34 126 GLU B C 1
ATOM 2197 O O . GLU B 1 109 ? 3.202 10.069 12.132 1.00 9.68 126 GLU B O 1
ATOM 2203 N N . ALA B 1 110 ? 2.212 11.924 11.366 1.00 8.65 127 ALA B N 1
ATOM 2204 C CA . ALA B 1 110 ? 2.672 12.747 12.468 1.00 9.29 127 ALA B CA 1
ATOM 2205 C C . ALA B 1 110 ? 1.529 13.140 13.383 1.00 9.18 127 ALA B C 1
ATOM 2206 O O . ALA B 1 110 ? 0.392 13.277 12.955 1.00 8.33 127 ALA B O 1
ATOM 2208 N N . LYS B 1 111 ? 1.860 13.358 14.643 1.00 10.46 128 LYS B N 1
ATOM 2209 C CA . LYS B 1 111 ? 0.922 13.925 15.588 1.00 11.37 128 LYS B CA 1
ATOM 2210 C C . LYS B 1 111 ? 1.672 14.962 16.413 1.00 11.17 128 LYS B C 1
ATOM 2211 O O . LYS B 1 111 ? 2.646 14.623 17.092 1.00 11.30 128 LYS B O 1
ATOM 2217 N N . ILE B 1 112 ? 1.194 16.206 16.375 1.00 10.78 129 ILE B N 1
ATOM 2218 C CA . ILE B 1 112 ? 1.810 17.310 17.100 1.00 10.98 129 ILE B CA 1
ATOM 2219 C C . ILE B 1 112 ? 0.943 17.781 18.276 1.00 10.54 129 ILE B C 1
ATOM 2220 O O . ILE B 1 112 ? -0.214 18.119 18.080 1.00 10.56 129 ILE B O 1
ATOM 2225 N N . GLN B 1 113 ? 1.508 17.798 19.484 1.00 10.06 130 GLN B N 1
ATOM 2226 C CA . GLN B 1 113 ? 0.862 18.430 20.638 1.00 9.48 130 GLN B CA 1
ATOM 2227 C C . GLN B 1 113 ? 1.657 19.663 20.950 1.00 8.79 130 GLN B C 1
ATOM 2228 O O . GLN B 1 113 ? 2.833 19.580 21.290 1.00 8.93 130 GLN B O 1
ATOM 2234 N N . ALA B 1 114 ? 1.003 20.808 20.827 1.00 8.34 131 ALA B N 1
ATOM 2235 C CA . ALA B 1 114 ? 1.637 22.124 20.928 1.00 8.18 131 ALA B CA 1
ATOM 2236 C C . ALA B 1 114 ? 0.498 23.147 20.968 1.00 7.89 131 ALA B C 1
ATOM 2237 O O . ALA B 1 114 ? -0.562 22.881 20.390 1.00 7.36 131 ALA B O 1
ATOM 2239 N N . PRO B 1 115 ? 0.688 24.301 21.657 1.00 8.09 132 PRO B N 1
ATOM 2240 C CA . PRO B 1 115 ? 1.817 24.613 22.526 1.00 7.99 132 PRO B CA 1
ATOM 2241 C C . PRO B 1 115 ? 1.669 23.961 23.895 1.00 8.54 132 PRO B C 1
ATOM 2242 O O . PRO B 1 115 ? 0.576 23.909 24.473 1.00 7.83 132 PRO B O 1
ATOM 2246 N N . LEU B 1 116 ? 2.768 23.435 24.403 1.00 9.08 133 LEU B N 1
ATOM 2247 C CA . LEU B 1 116 ? 2.723 22.819 25.704 1.00 9.87 133 LEU B CA 1
ATOM 2248 C C . LEU B 1 116 ? 3.579 23.647 26.625 1.00 9.71 133 LEU B C 1
ATOM 2249 O O . LEU B 1 116 ? 4.470 24.351 26.158 1.00 9.94 133 LEU B O 1
ATOM 2254 N N . GLN B 1 117 ? 3.290 23.583 27.923 1.00 9.24 134 GLN B N 1
ATOM 2255 C CA . GLN B 1 117 ? 4.089 24.296 28.905 1.00 9.11 134 GLN B CA 1
ATOM 2256 C C . GLN B 1 117 ? 4.646 23.295 29.889 1.00 9.08 134 GLN B C 1
ATOM 2257 O O . GLN B 1 117 ? 3.898 22.519 30.433 1.00 8.37 134 GLN B O 1
ATOM 2263 N N . ASN B 1 118 ? 5.960 23.323 30.108 1.00 9.30 135 ASN B N 1
ATOM 2264 C CA . ASN B 1 118 ? 6.604 22.497 31.124 1.00 10.01 135 ASN B CA 1
ATOM 2265 C C . ASN B 1 118 ? 6.130 22.895 32.529 1.00 11.05 135 ASN B C 1
ATOM 2266 O O . ASN B 1 118 ? 6.446 23.976 32.983 1.00 11.55 135 ASN B O 1
ATOM 2271 N N . PRO B 1 119 ? 5.369 22.018 33.224 1.00 11.55 136 PRO B N 1
ATOM 2272 C CA . PRO B 1 119 ? 4.832 22.383 34.535 1.00 12.77 136 PRO B CA 1
ATOM 2273 C C . PRO B 1 119 ? 5.872 22.862 35.536 1.00 12.55 136 PRO B C 1
ATOM 2274 O O . PRO B 1 119 ? 5.537 23.616 36.416 1.00 14.09 136 PRO B O 1
ATOM 2278 N N . MET B 1 120 ? 7.103 22.389 35.434 1.00 12.78 137 MET B N 1
ATOM 2279 C CA . MET B 1 120 ? 8.121 22.763 36.401 1.00 13.12 137 MET B CA 1
ATOM 2280 C C . MET B 1 120 ? 8.681 24.127 36.056 1.00 12.30 137 MET B C 1
ATOM 2281 O O . MET B 1 120 ? 8.387 25.107 36.738 1.00 12.98 137 MET B O 1
ATOM 2286 N N . ASN B 1 121 ? 9.448 24.209 34.977 1.00 11.02 138 ASN B N 1
ATOM 2287 C CA . ASN B 1 121 ? 10.128 25.467 34.638 1.00 10.01 138 ASN B CA 1
ATOM 2288 C C . ASN B 1 121 ? 9.364 26.422 33.710 1.00 9.50 138 ASN B C 1
ATOM 2289 O O . ASN B 1 121 ? 9.956 27.369 33.201 1.00 8.81 138 ASN B O 1
ATOM 2294 N N . LYS B 1 122 ? 8.073 26.159 33.462 1.00 9.01 139 LYS B N 1
ATOM 2295 C CA . LYS B 1 122 ? 7.201 27.073 32.672 1.00 9.70 139 LYS B CA 1
ATOM 2296 C C . LYS B 1 122 ? 7.664 27.369 31.226 1.00 10.48 139 LYS B C 1
ATOM 2297 O O . LYS B 1 122 ? 7.074 28.215 30.552 1.00 10.95 139 LYS B O 1
ATOM 2303 N N . LYS B 1 123 ? 8.715 26.685 30.770 1.00 10.50 140 LYS B N 1
ATOM 2304 C CA . LYS B 1 123 ? 9.233 26.846 29.405 1.00 10.56 140 LYS B CA 1
ATOM 2305 C C . LYS B 1 123 ? 8.355 26.109 28.407 1.00 10.34 140 LYS B C 1
ATOM 2306 O O . LYS B 1 123 ? 7.798 25.046 28.728 1.00 10.17 140 LYS B O 1
ATOM 2312 N N . GLU B 1 124 ? 8.223 26.695 27.219 1.00 9.64 141 GLU B N 1
ATOM 2313 C CA . GLU B 1 124 ? 7.334 26.184 26.176 1.00 9.74 141 GLU B CA 1
ATOM 2314 C C . GLU B 1 124 ? 7.957 25.003 25.405 1.00 9.18 141 GLU B C 1
ATOM 2315 O O . GLU B 1 124 ? 9.146 25.011 25.074 1.00 8.98 141 GLU B O 1
ATOM 2321 N N . PHE B 1 125 ? 7.144 23.969 25.158 1.00 9.05 142 PHE B N 1
ATOM 2322 C CA . PHE B 1 125 ? 7.569 22.832 24.365 1.00 8.98 142 PHE B CA 1
ATOM 2323 C C . PHE B 1 125 ? 6.459 22.269 23.506 1.00 9.90 142 PHE B C 1
ATOM 2324 O O . PHE B 1 125 ? 5.338 22.788 23.484 1.00 9.80 142 PHE B O 1
ATOM 2332 N N . MET B 1 126 ? 6.805 21.215 22.771 1.00 10.54 143 MET B N 1
ATOM 2333 C CA . MET B 1 126 ? 5.867 20.474 21.952 1.00 11.98 143 MET B CA 1
ATOM 2334 C C . MET B 1 126 ? 6.230 18.986 22.029 1.00 11.96 143 MET B C 1
ATOM 2335 O O . MET B 1 126 ? 7.389 18.629 22.281 1.00 12.14 143 MET B O 1
ATOM 2340 N N . VAL B 1 127 ? 5.235 18.131 21.833 1.00 12.44 144 VAL B N 1
ATOM 2341 C CA . VAL B 1 127 ? 5.463 16.692 21.642 1.00 12.01 144 VAL B CA 1
ATOM 2342 C C . VAL B 1 127 ? 5.148 16.365 20.189 1.00 13.18 144 VAL B C 1
ATOM 2343 O O . VAL B 1 127 ? 4.081 16.739 19.668 1.00 14.16 144 VAL B O 1
ATOM 2347 N N . LEU B 1 128 ? 6.095 15.706 19.528 1.00 12.72 145 LEU B N 1
ATOM 2348 C CA . LEU B 1 128 ? 5.953 15.341 18.134 1.00 12.35 145 LEU B CA 1
ATOM 2349 C C . LEU B 1 128 ? 6.050 13.837 18.030 1.00 12.45 145 LEU B C 1
ATOM 2350 O O . LEU B 1 128 ? 7.030 13.237 18.479 1.00 12.94 145 LEU B O 1
ATOM 2355 N N . GLN B 1 129 ? 5.016 13.216 17.477 1.00 12.33 146 GLN B N 1
ATOM 2356 C CA . GLN B 1 129 ? 5.047 11.776 17.282 1.00 12.43 146 GLN B CA 1
ATOM 2357 C C . GLN B 1 129 ? 4.953 11.460 15.817 1.00 11.62 146 GLN B C 1
ATOM 2358 O O . GLN B 1 129 ? 4.145 12.036 15.095 1.00 11.58 146 GLN B O 1
ATOM 2364 N N . ALA B 1 130 ? 5.819 10.564 15.368 1.00 10.69 147 ALA B N 1
ATOM 2365 C CA . ALA B 1 130 ? 5.820 10.171 13.971 1.00 9.57 147 ALA B CA 1
ATOM 2366 C C . ALA B 1 130 ? 5.980 8.674 13.859 1.00 7.97 147 ALA B C 1
ATOM 2367 O O . ALA B 1 130 ? 6.853 8.103 14.498 1.00 5.76 147 ALA B O 1
ATOM 2369 N N . GLU B 1 131 ? 5.108 8.063 13.053 1.00 7.16 148 GLU B N 1
ATOM 2370 C CA . GLU B 1 131 ? 5.114 6.629 12.789 1.00 6.84 148 GLU B CA 1
ATOM 2371 C C . GLU B 1 131 ? 5.085 6.300 11.294 1.00 5.09 148 GLU B C 1
ATOM 2372 O O . GLU B 1 131 ? 4.409 6.971 10.547 1.00 4.27 148 GLU B O 1
ATOM 2378 N N . GLY B 1 132 ? 5.774 5.232 10.897 1.00 4.03 149 GLY B N 1
ATOM 2379 C CA . GLY B 1 132 ? 5.716 4.738 9.529 1.00 3.74 149 GLY B CA 1
ATOM 2380 C C . GLY B 1 132 ? 6.316 3.358 9.462 1.00 4.71 149 GLY B C 1
ATOM 2381 O O . GLY B 1 132 ? 6.516 2.721 10.487 1.00 4.61 149 GLY B O 1
ATOM 2382 N N . LYS B 1 133 ? 6.605 2.896 8.245 1.00 5.14 150 LYS B N 1
ATOM 2383 C CA . LYS B 1 133 ? 7.121 1.550 8.005 1.00 5.99 150 LYS B CA 1
ATOM 2384 C C . LYS B 1 133 ? 7.992 1.556 6.775 1.00 6.01 150 LYS B C 1
ATOM 2385 O O . LYS B 1 133 ? 7.723 2.299 5.836 1.00 5.70 150 LYS B O 1
ATOM 2391 N N . ILE B 1 134 ? 9.038 0.735 6.770 1.00 6.58 151 ILE B N 1
ATOM 2392 C CA . ILE B 1 134 ? 9.793 0.531 5.536 1.00 6.04 151 ILE B CA 1
ATOM 2393 C C . ILE B 1 134 ? 9.972 -0.964 5.323 1.00 6.51 151 ILE B C 1
ATOM 2394 O O . ILE B 1 134 ? 9.669 -1.734 6.235 1.00 5.84 151 ILE B O 1
ATOM 2399 N N . ASN B 1 135 ? 10.424 -1.373 4.128 1.00 5.65 152 ASN B N 1
ATOM 2400 C CA . ASN B 1 135 ? 10.932 -2.735 3.934 1.00 7.98 152 ASN B CA 1
ATOM 2401 C C . ASN B 1 135 ? 12.413 -2.639 3.979 1.00 6.41 152 ASN B C 1
ATOM 2402 O O . ASN B 1 135 ? 13.009 -1.993 3.141 1.00 5.27 152 ASN B O 1
ATOM 2407 N N . ARG B 1 136 ? 12.975 -3.279 4.981 1.00 6.26 153 ARG B N 1
ATOM 2408 C CA . ARG B 1 136 ? 14.384 -3.292 5.211 1.00 6.91 153 ARG B CA 1
ATOM 2409 C C . ARG B 1 136 ? 15.141 -3.729 3.959 1.00 6.30 153 ARG B C 1
ATOM 2410 O O . ARG B 1 136 ? 16.253 -3.281 3.752 1.00 7.09 153 ARG B O 1
ATOM 2418 N N . LYS B 1 137 ? 14.538 -4.612 3.158 1.00 6.01 154 LYS B N 1
ATOM 2419 C CA . LYS B 1 137 ? 15.133 -5.113 1.927 1.00 6.76 154 LYS B CA 1
ATOM 2420 C C . LYS B 1 137 ? 15.224 -4.067 0.825 1.00 6.95 154 LYS B C 1
ATOM 2421 O O . LYS B 1 137 ? 16.136 -4.113 -0.025 1.00 6.99 154 LYS B O 1
ATOM 2427 N N . ASP B 1 138 ? 14.334 -3.086 0.889 1.00 6.36 155 ASP B N 1
ATOM 2428 C CA . ASP B 1 138 ? 14.378 -1.981 -0.045 1.00 8.83 155 ASP B CA 1
ATOM 2429 C C . ASP B 1 138 ? 15.686 -1.192 0.124 1.00 8.58 155 ASP B C 1
ATOM 2430 O O . ASP B 1 138 ? 16.122 -0.516 -0.808 1.00 9.55 155 ASP B O 1
ATOM 2435 N N . PHE B 1 139 ? 16.305 -1.280 1.303 1.00 7.95 156 PHE B N 1
ATOM 2436 C CA . PHE B 1 139 ? 17.596 -0.616 1.552 1.00 7.79 156 PHE B CA 1
ATOM 2437 C C . PHE B 1 139 ? 18.792 -1.582 1.501 1.00 8.05 156 PHE B C 1
ATOM 2438 O O . PHE B 1 139 ? 19.958 -1.197 1.729 1.00 7.60 156 PHE B O 1
ATOM 2446 N N . GLY B 1 140 ? 18.497 -2.844 1.212 1.00 7.77 157 GLY B N 1
ATOM 2447 C CA . GLY B 1 140 ? 19.533 -3.870 1.122 1.00 8.32 157 GLY B CA 1
ATOM 2448 C C . GLY B 1 140 ? 20.024 -4.388 2.463 1.00 7.94 157 GLY B C 1
ATOM 2449 O O . GLY B 1 140 ? 21.147 -4.880 2.557 1.00 7.90 157 GLY B O 1
ATOM 2450 N N . ILE B 1 141 ? 19.192 -4.298 3.498 1.00 7.27 158 ILE B N 1
ATOM 2451 C CA . ILE B 1 141 ? 19.624 -4.736 4.831 1.00 7.05 158 ILE B CA 1
ATOM 2452 C C . ILE B 1 141 ? 19.073 -6.120 5.121 1.00 6.42 158 ILE B C 1
ATOM 2453 O O . ILE B 1 141 ? 17.849 -6.309 5.151 1.00 5.85 158 ILE B O 1
ATOM 2458 N N . GLY B 1 142 ? 19.993 -7.073 5.290 1.00 5.43 159 GLY B N 1
ATOM 2459 C CA . GLY B 1 142 ? 19.674 -8.463 5.635 1.00 4.52 159 GLY B CA 1
ATOM 2460 C C . GLY B 1 142 ? 19.034 -9.266 4.520 1.00 4.82 159 GLY B C 1
ATOM 2461 O O . GLY B 1 142 ? 18.158 -10.087 4.787 1.00 3.90 159 GLY B O 1
ATOM 2462 N N . LYS B 1 143 ? 19.496 -9.050 3.281 1.00 5.44 160 LYS B N 1
ATOM 2463 C CA . LYS B 1 143 ? 19.010 -9.786 2.121 1.00 6.06 160 LYS B CA 1
ATOM 2464 C C . LYS B 1 143 ? 18.987 -11.305 2.361 1.00 5.67 160 LYS B C 1
ATOM 2465 O O . LYS B 1 143 ? 18.165 -11.962 1.757 1.00 3.75 160 LYS B O 1
ATOM 2471 N N . THR B 1 144 ? 19.946 -11.844 3.141 1.00 5.78 161 THR B N 1
ATOM 2472 C CA . THR B 1 144 ? 20.093 -13.306 3.297 1.00 6.52 161 THR B CA 1
ATOM 2473 C C . THR B 1 144 ? 19.122 -13.864 4.372 1.00 6.65 161 THR B C 1
ATOM 2474 O O . THR B 1 144 ? 19.029 -15.092 4.615 1.00 6.43 161 THR B O 1
ATOM 2478 N N . PHE B 1 145 ? 18.364 -12.973 5.001 1.00 5.88 162 PHE B N 1
ATOM 2479 C CA . PHE B 1 145 ? 17.498 -13.423 6.083 1.00 5.17 162 PHE B CA 1
ATOM 2480 C C . PHE B 1 145 ? 16.076 -13.443 5.615 1.00 4.00 162 PHE B C 1
ATOM 2481 O O . PHE B 1 145 ? 15.555 -12.425 5.174 1.00 4.15 162 PHE B O 1
ATOM 2489 N N . SER B 1 146 ? 15.455 -14.602 5.693 1.00 3.23 163 SER B N 1
ATOM 2490 C CA . SER B 1 146 ? 14.072 -14.779 5.216 1.00 3.52 163 SER B CA 1
ATOM 2491 C C . SER B 1 146 ? 13.066 -13.977 6.065 1.00 4.52 163 SER B C 1
ATOM 2492 O O . SER B 1 146 ? 13.324 -13.771 7.252 1.00 2.61 163 SER B O 1
ATOM 2495 N N . ASP B 1 147 ? 11.917 -13.586 5.466 1.00 6.04 164 ASP B N 1
ATOM 2496 C CA . ASP B 1 147 ? 10.848 -12.788 6.148 1.00 8.10 164 ASP B CA 1
ATOM 2497 C C . ASP B 1 147 ? 10.220 -13.592 7.282 1.00 8.45 164 ASP B C 1
ATOM 2498 O O . ASP B 1 147 ? 9.579 -13.044 8.207 1.00 7.23 164 ASP B O 1
ATOM 2503 N N . ALA B 1 148 ? 10.415 -14.902 7.225 1.00 9.06 165 ALA B N 1
ATOM 2504 C CA . ALA B 1 148 ? 9.804 -15.754 8.217 1.00 9.85 165 ALA B CA 1
ATOM 2505 C C . ALA B 1 148 ? 10.711 -15.883 9.433 1.00 8.90 165 ALA B C 1
ATOM 2506 O O . ALA B 1 148 ? 10.325 -16.400 10.486 1.00 7.53 165 ALA B O 1
ATOM 2508 N N . VAL B 1 149 ? 11.938 -15.397 9.293 1.00 9.66 166 VAL B N 1
ATOM 2509 C CA . VAL B 1 149 ? 12.810 -15.371 10.446 1.00 7.15 166 VAL B CA 1
ATOM 2510 C C . VAL B 1 149 ? 12.837 -13.940 10.997 1.00 6.52 166 VAL B C 1
ATOM 2511 O O . VAL B 1 149 ? 12.628 -13.725 12.187 1.00 6.94 166 VAL B O 1
ATOM 2515 N N . VAL B 1 150 ? 13.149 -12.980 10.127 1.00 4.83 167 VAL B N 1
ATOM 2516 C CA . VAL B 1 150 ? 13.122 -11.552 10.421 1.00 4.35 167 VAL B CA 1
ATOM 2517 C C . VAL B 1 150 ? 12.202 -10.811 9.457 1.00 6.09 167 VAL B C 1
ATOM 2518 O O . VAL B 1 150 ? 12.448 -10.745 8.230 1.00 6.23 167 VAL B O 1
ATOM 2522 N N . GLY B 1 151 ? 11.128 -10.247 9.990 1.00 5.22 168 GLY B N 1
ATOM 2523 C CA . GLY B 1 151 ? 10.264 -9.445 9.131 1.00 6.40 168 GLY B CA 1
ATOM 2524 C C . GLY B 1 151 ? 10.959 -8.429 8.224 1.00 7.39 168 GLY B C 1
ATOM 2525 O O . GLY B 1 151 ? 11.856 -7.677 8.637 1.00 5.74 168 GLY B O 1
ATOM 2526 N N . ASP B 1 152 ? 10.491 -8.418 6.981 1.00 9.18 169 ASP B N 1
ATOM 2527 C CA . ASP B 1 152 ? 10.924 -7.482 5.952 1.00 11.54 169 ASP B CA 1
ATOM 2528 C C . ASP B 1 152 ? 10.351 -6.094 6.279 1.00 11.52 169 ASP B C 1
ATOM 2529 O O . ASP B 1 152 ? 11.031 -5.073 6.144 1.00 10.50 169 ASP B O 1
ATOM 2534 N N . GLU B 1 153 ? 9.152 -6.081 6.858 1.00 10.74 170 GLU B N 1
ATOM 2535 C CA . GLU B 1 153 ? 8.538 -4.828 7.225 1.00 11.29 170 GLU B CA 1
ATOM 2536 C C . GLU B 1 153 ? 9.037 -4.342 8.576 1.00 9.81 170 GLU B C 1
ATOM 2537 O O . GLU B 1 153 ? 9.082 -5.098 9.527 1.00 10.94 170 GLU B O 1
ATOM 2543 N N . VAL B 1 154 ? 9.435 -3.079 8.652 1.00 8.13 171 VAL B N 1
ATOM 2544 C CA . VAL B 1 154 ? 9.951 -2.492 9.884 1.00 7.04 171 VAL B CA 1
ATOM 2545 C C . VAL B 1 154 ? 9.140 -1.238 10.238 1.00 6.72 171 VAL B C 1
ATOM 2546 O O . VAL B 1 154 ? 8.986 -0.345 9.416 1.00 5.78 171 VAL B O 1
ATOM 2550 N N . LYS B 1 155 ? 8.557 -1.205 11.440 1.00 5.32 172 LYS B N 1
ATOM 2551 C CA . LYS B 1 155 ? 7.718 -0.068 11.845 1.00 6.33 172 LYS B CA 1
ATOM 2552 C C . LYS B 1 155 ? 8.656 0.906 12.503 1.00 5.49 172 LYS B C 1
ATOM 2553 O O . LYS B 1 155 ? 9.458 0.471 13.291 1.00 6.47 172 LYS B O 1
ATOM 2559 N N . ILE B 1 156 ? 8.572 2.199 12.171 1.00 5.57 173 ILE B N 1
ATOM 2560 C CA . ILE B 1 156 ? 9.461 3.245 12.739 1.00 5.93 173 ILE B CA 1
ATOM 2561 C C . ILE B 1 156 ? 8.580 4.113 13.645 1.00 5.24 173 ILE B C 1
ATOM 2562 O O . ILE B 1 156 ? 7.521 4.554 13.221 1.00 2.76 173 ILE B O 1
ATOM 2567 N N . GLU B 1 157 ? 9.018 4.373 14.871 1.00 6.01 174 GLU B N 1
ATOM 2568 C CA . GLU B 1 157 ? 8.313 5.355 15.706 1.00 7.45 174 GLU B CA 1
ATOM 2569 C C . GLU B 1 157 ? 9.292 6.356 16.287 1.00 7.43 174 GLU B C 1
ATOM 2570 O O . GLU B 1 157 ? 10.295 5.984 16.934 1.00 7.10 174 GLU B O 1
ATOM 2576 N N . LEU B 1 158 ? 8.954 7.621 16.080 1.00 7.84 175 LEU B N 1
ATOM 2577 C CA . LEU B 1 158 ? 9.712 8.763 16.567 1.00 8.46 175 LEU B CA 1
ATOM 2578 C C . LEU B 1 158 ? 8.885 9.396 17.665 1.00 8.96 175 LEU B C 1
ATOM 2579 O O . LEU B 1 158 ? 7.708 9.709 17.451 1.00 8.05 175 LEU B O 1
ATOM 2584 N N . LYS B 1 159 ? 9.486 9.546 18.849 1.00 9.81 176 LYS B N 1
ATOM 2585 C CA . LYS B 1 159 ? 8.826 10.140 20.038 1.00 10.07 176 LYS B CA 1
ATOM 2586 C C . LYS B 1 159 ? 9.698 11.255 20.628 1.00 10.63 176 LYS B C 1
ATOM 2587 O O . LYS B 1 159 ? 10.671 10.997 21.354 1.00 10.76 176 LYS B O 1
ATOM 2593 N N . LEU B 1 160 ? 9.354 12.499 20.316 1.00 10.68 177 LEU B N 1
ATOM 2594 C CA . LEU B 1 160 ? 10.237 13.615 20.627 1.00 10.43 177 LEU B CA 1
ATOM 2595 C C . LEU B 1 160 ? 9.567 14.631 21.519 1.00 10.58 177 LEU B C 1
ATOM 2596 O O . LEU B 1 160 ? 8.439 15.039 21.262 1.00 10.27 177 LEU B O 1
ATOM 2601 N N . GLU B 1 161 ? 10.258 15.069 22.557 1.00 10.46 178 GLU B N 1
ATOM 2602 C CA . GLU B 1 161 ? 9.860 16.326 23.197 1.00 10.92 178 GLU B CA 1
ATOM 2603 C C . GLU B 1 161 ? 10.906 17.369 22.790 1.00 10.42 178 GLU B C 1
ATOM 2604 O O . GLU B 1 161 ? 12.122 17.123 22.887 1.00 10.67 178 GLU B O 1
ATOM 2610 N N . ALA B 1 162 ? 10.432 18.506 22.300 1.00 9.45 179 ALA B N 1
ATOM 2611 C CA . ALA B 1 162 ? 11.304 19.526 21.769 1.00 9.33 179 ALA B CA 1
ATOM 2612 C C . ALA B 1 162 ? 10.967 20.912 22.323 1.00 9.72 179 ALA B C 1
ATOM 2613 O O . ALA B 1 162 ? 9.828 21.354 22.245 1.00 9.71 179 ALA B O 1
ATOM 2615 N N . TYR B 1 163 ? 11.979 21.604 22.853 1.00 10.91 180 TYR B N 1
ATOM 2616 C CA . TYR B 1 163 ? 11.781 22.924 23.485 1.00 11.69 180 TYR B CA 1
ATOM 2617 C C . TYR B 1 163 ? 12.103 24.136 22.595 1.00 12.98 180 TYR B C 1
ATOM 2618 O O . TYR B 1 163 ? 13.157 24.195 21.922 1.00 12.48 180 TYR B O 1
ATOM 2627 N N . ALA B 1 164 ? 11.198 25.114 22.610 1.00 13.36 181 ALA B N 1
ATOM 2628 C CA . ALA B 1 164 ? 11.387 26.286 21.798 1.00 13.80 181 ALA B CA 1
ATOM 2629 C C . ALA B 1 164 ? 12.708 26.979 22.209 1.00 14.32 181 ALA B C 1
ATOM 2630 O O . ALA B 1 164 ? 12.837 27.388 23.363 1.00 14.27 181 ALA B O 1
#

CATH classification: 2.40.128.110

Radius of gyration: 20.83 Å; Cα contacts (8 Å, |Δi|>4): 838; chains: 2; bounding box: 42×57×51 Å

Sequence (328 aa):
KPYTIDKANSSVWFEVKHFKFNETRGVFDSFDGKIDADPNTKALNVFEGKIDIKSINTRNKKRDDHLKTAEFFDVVKYPKGSFKMTKYEDGKIHGDLTLHGVTKPVVLEAKIQAPLQNPMNKKEFMVLQAEGKINRKDFGIGKTFSDAVVGDEVKIELKLEAYAKPYTIDKANSSVWFEVKHFKFNETRGVFDSFDGKIDADPNTKALNVFEGKIDIKSINTRNKKRDDHLKTAEFFDVVKYPKGSFKMTKYEDGKIHGDLTLHGVTKPVVLEAKIQAPLQNPMNKKEFMVLQAEGKINRKDFGIGKTFSDAVVGDEVKIELKLEAYA

Nearest PDB structures (foldseek):
  3hpe-assembly1_B  TM=1.006E+00  e=1.272E-35  Helicobacter pylori
  1y0g-assembly2_D  TM=8.932E-01  e=2.587E-16  Escherichia coli
  5ixg-assembly1_A  TM=8.809E-01  e=2.068E-16  Burkholderia cenocepacia PC184
  7bwl-assembly1_A  TM=8.999E-01  e=7.078E-16  Pseudomonas aeruginosa PAO1
  5ixh-assembly1_A  TM=8.703E-01  e=9.615E-13  Burkholderia cenocepacia BC7

Secondary structure (DSSP, 8-state):
--BEE-TTS-EEEEEEEETTTEEEEEEBS-EEEEEEEETTTTEEEEEEEEEEGGGB-TT-HHHHHHHHSTTTT-TTT--EEEEEEEEEETTEEEEEEEETTEEEEEEEEEEEEEEEE-TTT--EEEEEEEEEEEEGGGGTS-TTS-TTTEEEEEEEEEEEEEE-/--BEEEEEEEEEEEEEEETTTEEEEEEBS-EEEEEEE-TTTT-EEEEEEEEEGGGB-TT-HHHHHHHHSTT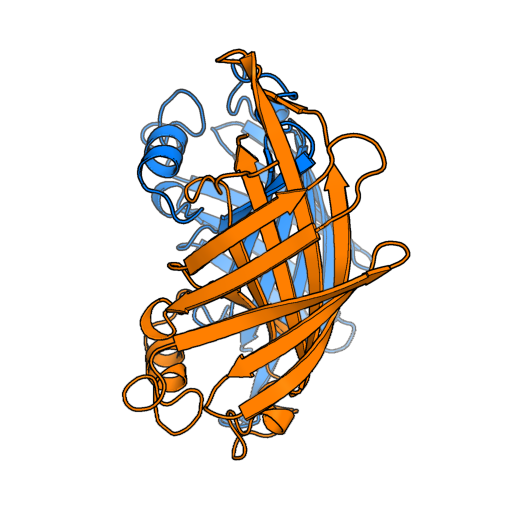TT-TTT--EEEEEEEEEETTEEEEEEEETTEEEEEEEEEEEEEEEE-TTT--EEEEEEEEEEEEGGGGTSSTTS-TTTB-SEEEEEEEEEEE-

B-factor: mean 7.49, std 4.91, range [2.0, 45.53]